Protein AF-A0A0G1DZJ3-F1 (afdb_monomer_lite)

Radius of gyration: 30.34 Å; chains: 1; bounding box: 79×47×100 Å

pLDDT: mean 89.2, std 9.35, range [45.91, 98.31]

Foldseek 3Di:
DDDDPPDDDDDPVNVVVVVVVVVVVVVVVVVVVVVVVVVVVLVVLLVVQVVLVVQVVVVVLVQQAQFAFDLQLQCCPAPADPLSNHHDQLQVQDWRQKTWTDDPQKIWIWHADPQFTKIWIWGDDPNHTYTDDMDTSGDPSKGWPGKIKRKPPSDDCLVVVVDPVRPDFIKIWIWTWMAGPSGDIDIDIDIHTYNDDD

Structure (mmCIF, N/CA/C/O backbone):
data_AF-A0A0G1DZJ3-F1
#
_entry.id   AF-A0A0G1DZJ3-F1
#
loop_
_atom_site.group_PDB
_atom_site.id
_atom_site.type_symbol
_atom_site.label_atom_id
_atom_site.label_alt_id
_atom_site.label_comp_id
_atom_site.label_asym_id
_atom_site.label_entity_id
_atom_site.label_seq_id
_atom_site.pdbx_PDB_ins_code
_atom_site.Cartn_x
_atom_site.Cartn_y
_atom_site.Cartn_z
_atom_site.occupancy
_atom_site.B_iso_or_equiv
_atom_site.auth_seq_id
_atom_site.auth_comp_id
_atom_site.auth_asym_id
_atom_site.auth_atom_id
_atom_site.pdbx_PDB_model_num
ATOM 1 N N . MET A 1 1 ? -49.957 35.182 64.245 1.00 45.91 1 MET A N 1
ATOM 2 C CA . MET A 1 1 ? -49.943 33.701 64.181 1.00 45.91 1 MET A CA 1
ATOM 3 C C . MET A 1 1 ? -48.728 33.250 63.385 1.00 45.91 1 MET A C 1
ATOM 5 O O . MET A 1 1 ? -48.616 33.606 62.220 1.00 45.91 1 MET A O 1
ATOM 9 N N . LYS A 1 2 ? -47.788 32.541 64.018 1.00 55.31 2 LYS A N 1
ATOM 10 C CA . LYS A 1 2 ? -46.553 32.054 63.384 1.00 55.31 2 LYS A CA 1
ATOM 11 C C . LYS A 1 2 ? -46.829 30.642 62.846 1.00 55.31 2 LYS A C 1
ATOM 13 O O . LYS A 1 2 ? -47.017 29.729 63.641 1.00 55.31 2 LYS A O 1
ATOM 18 N N . LYS A 1 3 ? -46.921 30.474 61.521 1.00 62.31 3 LYS A N 1
ATOM 19 C CA . LYS A 1 3 ? -47.025 29.150 60.880 1.00 62.31 3 LYS A CA 1
ATOM 20 C C . LYS A 1 3 ? -45.684 28.431 61.035 1.00 62.31 3 LYS A C 1
ATOM 22 O O . LYS A 1 3 ? -44.686 28.857 60.459 1.00 62.31 3 LYS A O 1
ATOM 27 N N . THR A 1 4 ? -45.649 27.363 61.820 1.00 64.44 4 THR A N 1
ATOM 28 C CA . THR A 1 4 ? -44.512 26.444 61.889 1.00 64.44 4 THR A CA 1
ATOM 29 C C . THR A 1 4 ? -44.579 25.503 60.687 1.00 64.44 4 THR A C 1
ATOM 31 O O . THR A 1 4 ? -45.456 24.650 60.597 1.00 64.44 4 THR A O 1
ATOM 34 N N . ASN A 1 5 ? -43.672 25.684 59.724 1.00 64.56 5 ASN A N 1
ATOM 35 C CA . ASN A 1 5 ? -43.477 24.730 58.632 1.00 64.56 5 ASN A CA 1
ATOM 36 C C . ASN A 1 5 ? -42.856 23.451 59.212 1.00 64.56 5 ASN A C 1
ATOM 38 O O . ASN A 1 5 ? -41.669 23.432 59.535 1.00 64.56 5 ASN A O 1
ATOM 42 N N . LEU A 1 6 ? -43.658 22.396 59.359 1.00 61.66 6 LEU A N 1
ATOM 43 C CA . LEU A 1 6 ? -43.163 21.043 59.603 1.00 61.66 6 LEU A CA 1
ATOM 44 C C . LEU A 1 6 ? -42.379 20.609 58.361 1.00 61.66 6 LEU A C 1
ATOM 46 O O . LEU A 1 6 ? -42.965 20.305 57.324 1.00 61.66 6 LEU A O 1
ATOM 50 N N . LYS A 1 7 ? -41.047 20.631 58.441 1.00 70.19 7 LYS A N 1
ATOM 51 C CA . LYS A 1 7 ? -40.202 20.025 57.411 1.00 70.19 7 LYS A CA 1
ATOM 52 C C . LYS A 1 7 ? -40.363 18.510 57.523 1.00 70.19 7 LYS A C 1
ATOM 54 O O . LYS A 1 7 ? -39.864 17.917 58.474 1.00 70.19 7 LYS A O 1
ATOM 59 N N . ALA A 1 8 ? -41.094 17.906 56.590 1.00 70.81 8 ALA A N 1
ATOM 60 C CA . ALA A 1 8 ? -41.152 16.457 56.457 1.00 70.81 8 ALA A CA 1
ATOM 61 C C . ALA A 1 8 ? -39.736 15.944 56.145 1.00 70.81 8 ALA A C 1
ATOM 63 O O . ALA A 1 8 ? -39.131 16.350 55.154 1.00 70.81 8 ALA A O 1
ATOM 64 N N . GLY A 1 9 ? -39.176 15.136 57.045 1.00 73.00 9 GLY A N 1
ATOM 65 C CA . GLY A 1 9 ? -37.901 14.463 56.821 1.00 73.00 9 GLY A CA 1
ATOM 66 C C . GLY A 1 9 ? -38.082 13.289 55.864 1.00 73.00 9 GLY A C 1
ATOM 67 O O . GLY A 1 9 ? -39.109 12.614 55.910 1.00 73.00 9 GLY A O 1
ATOM 68 N N . PHE A 1 10 ? -37.085 13.049 55.012 1.00 78.31 10 PHE A N 1
ATOM 69 C CA . PHE A 1 10 ? -37.030 11.858 54.166 1.00 78.31 10 PHE A CA 1
ATOM 70 C C . PHE A 1 10 ? -37.013 10.597 55.029 1.00 78.31 10 PHE A C 1
ATOM 72 O O . PHE A 1 10 ? -36.319 10.536 56.049 1.00 78.31 10 PHE A O 1
ATOM 79 N N . THR A 1 11 ? -37.759 9.578 54.613 1.00 92.12 11 THR A N 1
ATOM 80 C CA . THR A 1 11 ? -37.737 8.292 55.314 1.00 92.12 11 THR A CA 1
ATOM 81 C C . THR A 1 11 ? -36.470 7.513 54.951 1.00 92.12 11 THR A C 1
ATOM 83 O O . THR A 1 11 ? -35.936 7.629 53.847 1.00 92.12 11 THR A O 1
ATOM 86 N N . LEU A 1 12 ? -35.973 6.688 55.877 1.00 89.81 12 LEU A N 1
ATOM 87 C CA . LEU A 1 12 ? -34.767 5.882 55.652 1.00 89.81 12 LEU A CA 1
ATOM 88 C C . LEU A 1 12 ? -34.920 4.936 54.447 1.00 89.81 12 LEU A C 1
ATOM 90 O O . LEU A 1 12 ? -33.974 4.741 53.689 1.00 89.81 12 LEU A O 1
ATOM 94 N N . ILE A 1 13 ? -36.127 4.405 54.232 1.00 93.81 13 ILE A N 1
ATOM 95 C CA . ILE A 1 13 ? -36.430 3.544 53.085 1.00 93.81 13 ILE A CA 1
ATOM 96 C C . ILE A 1 13 ? -36.353 4.301 51.751 1.00 93.81 13 ILE A C 1
ATOM 98 O O . ILE A 1 13 ? -35.825 3.776 50.775 1.00 93.81 13 ILE A O 1
ATOM 102 N N . GLU A 1 14 ? -36.789 5.559 51.719 1.00 91.56 14 GLU A N 1
ATOM 103 C CA . GLU A 1 14 ? -36.768 6.405 50.522 1.00 91.56 14 GLU A CA 1
ATOM 104 C C . GLU A 1 14 ? -35.334 6.775 50.106 1.00 91.56 14 GLU A C 1
ATOM 106 O O . GLU A 1 14 ? -35.015 6.810 48.915 1.00 91.56 14 GLU A O 1
ATOM 111 N N . MET A 1 15 ? -34.427 6.937 51.078 1.00 93.81 15 MET A N 1
ATOM 112 C CA . MET A 1 15 ? -32.994 7.102 50.805 1.00 93.81 15 MET A CA 1
ATOM 113 C C . MET A 1 15 ? -32.366 5.843 50.192 1.00 93.81 15 MET A C 1
ATOM 115 O O . MET A 1 15 ? -31.606 5.948 49.231 1.00 93.81 15 MET A O 1
ATOM 119 N N . ILE A 1 16 ? -32.699 4.652 50.701 1.00 95.56 16 ILE A N 1
ATOM 120 C CA . ILE A 1 16 ? -32.162 3.384 50.175 1.00 95.56 16 ILE A CA 1
ATOM 121 C C . ILE A 1 16 ? -32.621 3.159 48.732 1.00 95.56 16 ILE A C 1
ATOM 123 O O . ILE A 1 16 ? -31.801 2.838 47.869 1.00 95.56 16 ILE A O 1
ATOM 127 N N . VAL A 1 17 ? -33.911 3.370 48.454 1.00 96.50 17 VAL A N 1
ATOM 128 C CA . VAL A 1 17 ? -34.465 3.242 47.097 1.00 96.50 17 VAL A CA 1
ATOM 129 C C . VAL A 1 17 ? -33.790 4.230 46.142 1.00 96.50 17 VAL A C 1
ATOM 131 O O . VAL A 1 17 ? -33.392 3.843 45.044 1.00 96.50 17 VAL A O 1
ATOM 134 N N . SER A 1 18 ? -33.573 5.473 46.580 1.00 96.44 18 SER A N 1
ATOM 135 C CA . SER A 1 18 ? -32.893 6.495 45.775 1.00 96.44 18 SER A CA 1
ATOM 136 C C . SER A 1 18 ? -31.453 6.102 45.432 1.00 96.44 18 SER A C 1
ATOM 138 O O . SER A 1 18 ? -31.038 6.234 44.282 1.00 96.44 18 SER A O 1
ATOM 140 N N . ILE A 1 19 ? -30.702 5.555 46.395 1.00 96.44 19 ILE A N 1
ATOM 141 C CA . ILE A 1 19 ? -29.331 5.071 46.167 1.00 96.44 19 ILE A CA 1
ATOM 142 C C . ILE A 1 19 ? -29.325 3.883 45.195 1.00 96.44 19 ILE A C 1
ATOM 144 O O . ILE A 1 19 ? -28.474 3.823 44.309 1.00 96.44 19 ILE A O 1
ATOM 148 N N . CYS A 1 20 ? -30.284 2.961 45.304 1.00 97.56 20 CYS A N 1
ATOM 149 C CA . CYS A 1 20 ? -30.386 1.828 44.380 1.00 97.56 20 CYS A CA 1
ATOM 150 C C . CYS A 1 20 ? -30.635 2.296 42.939 1.00 97.56 20 CYS A C 1
ATOM 152 O O . CYS A 1 20 ? -29.937 1.877 42.021 1.00 97.56 20 CYS A O 1
ATOM 154 N N . ILE A 1 21 ? -31.577 3.218 42.731 1.00 96.75 21 ILE A N 1
ATOM 155 C CA . ILE A 1 21 ? -31.857 3.759 41.391 1.00 96.75 21 ILE A CA 1
ATOM 156 C C . ILE A 1 21 ? -30.639 4.522 40.855 1.00 96.75 21 ILE A C 1
ATOM 158 O O . ILE A 1 21 ? -30.242 4.339 39.703 1.00 96.75 21 ILE A O 1
ATOM 162 N N . PHE A 1 22 ? -30.005 5.336 41.701 1.00 97.94 22 PHE A N 1
ATOM 163 C CA . PHE A 1 22 ? -28.829 6.109 41.321 1.00 97.94 22 PHE A CA 1
ATOM 164 C C . PHE A 1 22 ? -27.647 5.214 40.930 1.00 97.94 22 PHE A C 1
ATOM 166 O O . PHE A 1 22 ? -26.999 5.455 39.916 1.00 97.94 22 PHE A O 1
ATOM 173 N N . THR A 1 23 ? -27.383 4.149 41.686 1.00 98.12 23 THR A N 1
ATOM 174 C CA . THR A 1 23 ? -26.283 3.216 41.390 1.00 98.12 23 THR A CA 1
ATOM 175 C C . THR A 1 23 ? -26.499 2.452 40.085 1.00 98.12 23 THR A C 1
ATOM 177 O O . THR A 1 23 ? -25.546 2.304 39.316 1.00 98.12 23 THR A O 1
ATOM 180 N N . ILE A 1 24 ? -27.734 2.039 39.775 1.00 98.25 24 ILE A N 1
ATOM 181 C CA . ILE A 1 24 ? -28.073 1.436 38.474 1.00 98.25 24 ILE A CA 1
ATOM 182 C C . ILE A 1 24 ? -27.792 2.429 37.341 1.00 98.25 24 ILE A C 1
ATOM 184 O O . ILE A 1 24 ? -27.145 2.078 36.353 1.00 98.25 24 ILE A O 1
ATOM 188 N N . PHE A 1 25 ? -28.220 3.681 37.505 1.00 98.31 25 PHE A N 1
ATOM 189 C CA . PHE A 1 25 ? -28.010 4.724 36.505 1.00 98.31 25 PHE A CA 1
ATOM 190 C C . PHE A 1 25 ? -26.521 5.018 36.272 1.00 98.31 25 PHE A C 1
ATOM 192 O O . PHE A 1 25 ? -26.065 5.029 35.129 1.00 98.31 25 PHE A O 1
ATOM 199 N N . ILE A 1 26 ? -25.734 5.175 37.340 1.00 98.12 26 ILE A N 1
ATOM 200 C CA . ILE A 1 26 ? -24.281 5.378 37.242 1.00 98.12 26 ILE A CA 1
ATOM 201 C C . ILE A 1 26 ? -23.597 4.182 36.573 1.00 98.12 26 ILE A C 1
ATOM 203 O O . ILE A 1 26 ? -22.713 4.375 35.740 1.00 98.12 26 ILE A O 1
ATOM 207 N N . SER A 1 27 ? -24.033 2.957 36.874 1.00 97.75 27 SER A N 1
ATOM 208 C CA . SER A 1 27 ? -23.489 1.747 36.245 1.00 97.75 27 SER A CA 1
ATOM 209 C C . SER A 1 27 ? -23.758 1.724 34.737 1.00 97.75 27 SER A C 1
ATOM 211 O O . SER A 1 27 ? -22.861 1.420 33.950 1.00 97.75 27 SER A O 1
ATOM 213 N N . MET A 1 28 ? -24.966 2.113 34.318 1.00 98.06 28 MET A N 1
ATOM 214 C CA . MET A 1 28 ? -25.326 2.232 32.902 1.00 98.06 28 MET A CA 1
ATOM 215 C C . MET A 1 28 ? -24.496 3.309 32.185 1.00 98.06 28 MET A C 1
ATOM 217 O O . MET A 1 28 ? -23.996 3.075 31.080 1.00 98.06 28 MET A O 1
ATOM 221 N N . LEU A 1 29 ? -24.308 4.473 32.816 1.00 98.31 29 LEU A N 1
ATOM 222 C CA . LEU A 1 29 ? -23.480 5.549 32.269 1.00 98.31 29 LEU A CA 1
ATOM 223 C C . LEU A 1 29 ? -22.017 5.124 32.125 1.00 98.31 29 LEU A C 1
ATOM 225 O O . LEU A 1 29 ? -21.413 5.366 31.081 1.00 98.31 29 LEU A O 1
ATOM 229 N N . ALA A 1 30 ? -21.463 4.450 33.134 1.00 98.12 30 ALA A N 1
ATOM 230 C CA . ALA A 1 30 ? -20.097 3.943 33.092 1.00 98.12 30 ALA A CA 1
ATOM 231 C C . ALA A 1 30 ? -19.909 2.921 31.960 1.00 98.12 30 ALA A C 1
ATOM 233 O O . ALA A 1 30 ? -18.934 3.006 31.214 1.00 98.12 30 ALA A O 1
ATOM 234 N N . GLY A 1 31 ? -20.863 2.001 31.778 1.00 97.88 31 GLY A N 1
ATOM 235 C CA . GLY A 1 31 ? -20.834 1.037 30.675 1.00 97.88 31 GLY A CA 1
ATOM 236 C C . GLY A 1 31 ? -20.857 1.713 29.302 1.00 97.88 31 GLY A C 1
ATOM 237 O O . GLY A 1 31 ? -20.042 1.393 28.438 1.00 97.88 31 GLY A O 1
ATOM 238 N N . THR A 1 32 ? -21.734 2.704 29.129 1.00 98.25 32 THR A N 1
ATOM 239 C CA . THR A 1 32 ? -21.836 3.479 27.881 1.00 98.25 32 THR A CA 1
ATOM 240 C C . THR A 1 32 ? -20.546 4.248 27.595 1.00 98.25 32 THR A C 1
ATOM 242 O O . THR A 1 32 ? -20.047 4.231 26.472 1.00 98.25 32 THR A O 1
ATOM 245 N N . TYR A 1 33 ? -19.961 4.877 28.616 1.00 98.25 33 TYR A N 1
ATOM 246 C CA . TYR A 1 33 ? -18.694 5.592 28.491 1.00 98.25 33 TYR A CA 1
ATOM 247 C C . T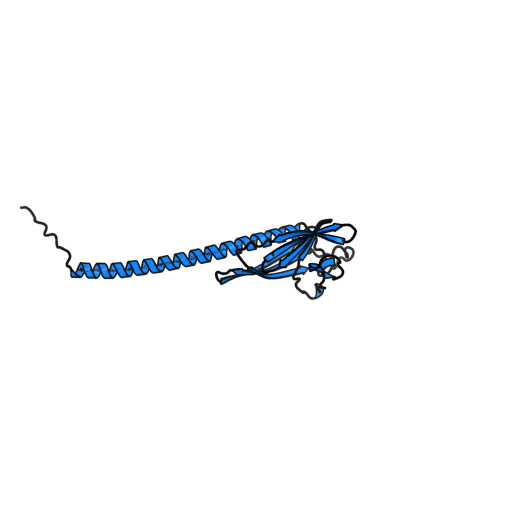YR A 1 33 ? -17.547 4.668 28.059 1.00 98.25 33 TYR A C 1
ATOM 249 O O . TYR A 1 33 ? -16.812 4.996 27.129 1.00 98.25 33 TYR A O 1
ATOM 257 N N . LEU A 1 34 ? -17.418 3.492 28.683 1.00 97.88 34 LEU A N 1
ATOM 258 C CA . LEU A 1 34 ? -16.387 2.514 28.321 1.00 97.88 34 LEU A CA 1
ATOM 259 C C . LEU A 1 34 ? -16.546 2.013 26.884 1.00 97.88 34 LEU A C 1
ATOM 261 O O . LEU A 1 34 ? -15.548 1.837 26.187 1.00 97.88 34 LEU A O 1
ATOM 265 N N . TYR A 1 35 ? -17.785 1.802 26.438 1.00 97.88 35 TYR A N 1
ATOM 266 C CA . TYR A 1 35 ? -18.067 1.423 25.057 1.00 97.88 35 TYR A CA 1
ATOM 267 C C . TYR A 1 35 ? -17.622 2.512 24.072 1.00 97.88 35 TYR A C 1
ATOM 269 O O . TYR A 1 35 ? -16.868 2.226 23.144 1.00 97.88 35 TYR A O 1
ATOM 277 N N . ILE A 1 36 ? -18.007 3.770 24.319 1.00 97.69 36 ILE A N 1
ATOM 278 C CA . ILE A 1 36 ? -17.615 4.909 23.474 1.00 97.69 36 ILE A CA 1
ATOM 279 C C . ILE A 1 36 ? -16.091 5.058 23.429 1.00 97.69 36 ILE A C 1
ATOM 281 O O . ILE A 1 36 ? -15.529 5.245 22.353 1.00 97.69 36 ILE A O 1
ATOM 285 N N . ALA A 1 37 ? -15.411 4.938 24.570 1.00 96.75 37 ALA A N 1
ATOM 286 C CA . ALA A 1 37 ? -13.957 5.061 24.636 1.00 96.75 37 ALA A CA 1
ATOM 287 C C . ALA A 1 37 ? -13.237 3.992 23.793 1.00 96.75 37 ALA A C 1
ATOM 289 O O . ALA A 1 37 ? -12.252 4.295 23.121 1.00 96.75 37 ALA A O 1
ATOM 290 N N . ARG A 1 38 ? -13.741 2.749 23.786 1.00 94.25 38 ARG A N 1
ATOM 291 C CA . ARG A 1 38 ? -13.198 1.671 22.941 1.00 94.25 38 ARG A CA 1
ATOM 292 C C . ARG A 1 38 ? -13.423 1.953 21.459 1.00 94.25 38 ARG A C 1
ATOM 294 O O . ARG A 1 38 ? -12.463 1.919 20.699 1.00 94.25 38 ARG A O 1
ATOM 301 N N . ALA A 1 39 ? -14.646 2.325 21.084 1.00 94.25 39 ALA A N 1
ATOM 302 C CA . ALA A 1 39 ? -14.981 2.659 19.701 1.00 94.25 39 ALA A CA 1
ATOM 303 C C . ALA A 1 39 ? -14.141 3.836 19.165 1.00 94.25 39 ALA A C 1
ATOM 305 O O . ALA A 1 39 ? -13.700 3.828 18.016 1.00 94.25 39 ALA A O 1
ATOM 306 N N . GLN A 1 40 ? -13.871 4.844 20.002 1.00 95.25 40 GLN A N 1
ATOM 307 C CA . GLN A 1 40 ? -12.999 5.965 19.640 1.00 95.25 40 GLN A CA 1
ATOM 308 C C . GLN A 1 40 ? -11.553 5.531 19.401 1.00 95.25 40 GLN A C 1
ATOM 310 O O . GLN A 1 40 ? -10.922 6.033 18.473 1.00 95.25 40 GLN A O 1
ATOM 315 N N . ARG A 1 41 ? -11.031 4.609 20.216 1.00 92.06 41 ARG A N 1
ATOM 316 C CA . ARG A 1 41 ? -9.674 4.082 20.047 1.00 92.06 41 ARG A CA 1
ATOM 317 C C . ARG A 1 41 ? -9.53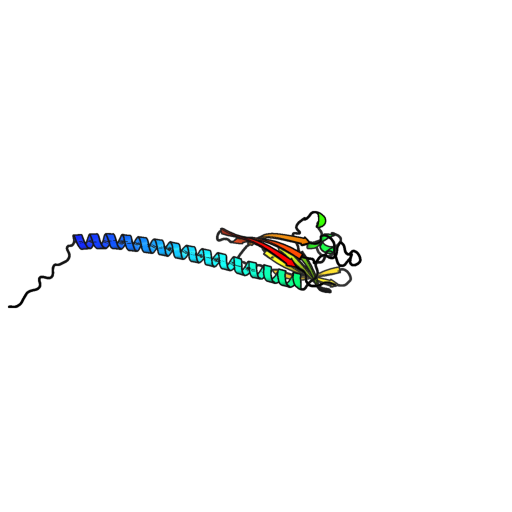8 3.281 18.753 1.00 92.06 41 ARG A C 1
ATOM 319 O O . ARG A 1 41 ? -8.630 3.561 17.983 1.00 92.06 41 ARG A O 1
ATOM 326 N N . GLU A 1 42 ? -10.473 2.374 18.490 1.00 91.38 42 GLU A N 1
ATOM 327 C CA . GLU A 1 42 ? -10.519 1.582 17.253 1.00 91.38 42 GLU A CA 1
ATOM 328 C C . GLU A 1 42 ? -10.597 2.487 16.013 1.00 91.38 42 GLU A C 1
ATOM 330 O O . GLU A 1 42 ? -9.817 2.356 15.073 1.00 91.38 42 GLU A O 1
ATOM 335 N N . THR A 1 43 ? -11.455 3.513 16.061 1.00 92.56 43 THR A N 1
ATOM 336 C CA . THR A 1 43 ? -11.551 4.517 14.990 1.00 92.56 43 THR A CA 1
ATOM 337 C C . THR A 1 43 ? -10.240 5.290 14.806 1.00 92.56 43 THR A C 1
ATOM 339 O O . THR A 1 43 ? -9.874 5.631 13.682 1.00 92.56 43 THR A O 1
ATOM 342 N N . ALA A 1 44 ? -9.540 5.620 15.894 1.00 92.25 44 ALA A N 1
ATOM 343 C CA . ALA A 1 44 ? -8.271 6.337 15.823 1.00 92.25 44 ALA A CA 1
ATOM 344 C C . ALA A 1 44 ? -7.163 5.476 15.201 1.00 92.25 44 ALA A C 1
ATOM 346 O O . ALA A 1 44 ? -6.399 5.985 14.386 1.00 92.25 44 ALA A O 1
ATOM 347 N N . GLU A 1 45 ? -7.101 4.190 15.545 1.00 90.06 45 GLU A N 1
ATOM 348 C CA . GLU A 1 45 ? -6.159 3.231 14.957 1.00 90.06 45 GLU A CA 1
ATOM 349 C C . GLU A 1 45 ? -6.455 3.034 13.459 1.00 90.06 45 GLU A C 1
ATOM 351 O O . GLU A 1 45 ? -5.566 3.244 12.638 1.00 90.06 45 GLU A O 1
ATOM 356 N N . ALA A 1 46 ? -7.714 2.802 13.070 1.00 91.06 46 ALA A N 1
ATOM 357 C CA . ALA A 1 46 ? -8.107 2.685 11.660 1.00 91.06 46 ALA A CA 1
ATOM 358 C C . ALA A 1 46 ? -7.770 3.938 10.826 1.00 91.06 46 ALA A C 1
ATOM 360 O O . ALA A 1 46 ? -7.340 3.838 9.677 1.00 91.06 46 ALA A O 1
ATOM 361 N N . ARG A 1 47 ? -7.918 5.139 11.404 1.00 92.25 47 ARG A N 1
ATOM 362 C CA . ARG A 1 47 ? -7.550 6.397 10.730 1.00 92.25 47 ARG A CA 1
ATOM 363 C C . ARG A 1 47 ? -6.054 6.517 10.462 1.00 92.25 47 ARG A C 1
ATOM 365 O O . ARG A 1 47 ? -5.695 7.085 9.436 1.00 92.25 47 ARG A O 1
ATOM 372 N N . LYS A 1 48 ? -5.200 6.017 11.359 1.00 91.31 48 LYS A N 1
ATOM 373 C CA . LYS A 1 48 ? -3.746 6.018 11.142 1.00 91.31 48 LYS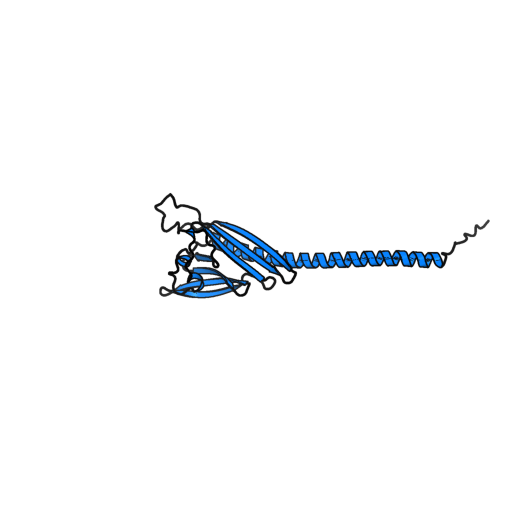 A CA 1
ATOM 374 C C . LYS A 1 48 ? -3.369 5.125 9.967 1.00 91.31 48 LYS A C 1
ATOM 376 O O . LYS A 1 48 ? -2.663 5.587 9.080 1.00 91.31 48 LYS A O 1
ATOM 381 N N . VAL A 1 49 ? -3.918 3.909 9.930 1.00 92.50 49 VAL A N 1
ATOM 382 C CA . VAL A 1 49 ? -3.713 2.956 8.826 1.00 92.50 49 VAL A CA 1
ATOM 383 C C . VAL A 1 49 ? -4.137 3.583 7.502 1.00 92.50 49 VAL A C 1
ATOM 385 O O . VAL A 1 49 ? -3.358 3.616 6.557 1.00 92.50 49 VAL A O 1
ATOM 388 N N . TYR A 1 50 ? -5.341 4.162 7.450 1.00 93.38 50 TYR A N 1
ATOM 389 C CA . TYR A 1 50 ? -5.834 4.822 6.242 1.00 93.38 50 TYR A CA 1
ATOM 390 C C . TYR A 1 50 ? -4.950 5.999 5.804 1.00 93.38 50 TYR A C 1
ATOM 392 O O . TYR A 1 50 ? -4.717 6.174 4.612 1.00 93.38 50 TYR A O 1
ATOM 400 N N . SER A 1 51 ? -4.462 6.809 6.751 1.00 93.81 51 SER A N 1
ATOM 401 C CA . SER A 1 51 ? -3.556 7.920 6.444 1.00 93.81 51 SER A CA 1
ATOM 402 C C . SER A 1 51 ? -2.247 7.416 5.845 1.00 93.81 51 SER A C 1
ATOM 404 O O . SER A 1 51 ? -1.875 7.868 4.773 1.00 93.81 51 SER A O 1
ATOM 406 N N . GLY A 1 52 ? -1.591 6.444 6.484 1.00 92.69 52 GLY A N 1
ATOM 407 C CA . GLY A 1 52 ? -0.325 5.913 5.978 1.00 92.69 52 GLY A CA 1
ATOM 408 C C . GLY A 1 52 ? -0.481 5.179 4.644 1.00 92.69 52 GLY A C 1
ATOM 409 O O . GLY A 1 52 ? 0.350 5.337 3.757 1.00 92.69 52 GLY A O 1
ATOM 410 N N . LEU A 1 53 ? -1.577 4.436 4.451 1.00 94.19 53 LEU A N 1
ATOM 411 C CA . LEU A 1 53 ? -1.891 3.818 3.161 1.00 94.19 53 LEU A CA 1
ATOM 412 C C . LEU A 1 53 ? -2.086 4.869 2.066 1.00 94.19 53 LEU A C 1
ATOM 414 O O . LEU A 1 53 ? -1.605 4.701 0.949 1.00 94.19 53 LEU A O 1
ATOM 418 N N . ARG A 1 54 ? -2.789 5.960 2.383 1.00 94.44 54 ARG A N 1
ATOM 419 C CA . ARG A 1 54 ? -2.975 7.072 1.453 1.00 94.44 54 ARG A CA 1
ATOM 420 C C . ARG A 1 54 ? -1.639 7.688 1.052 1.00 94.44 54 ARG A C 1
ATOM 422 O O . ARG A 1 54 ? -1.465 7.926 -0.135 1.00 94.44 54 ARG A O 1
ATOM 429 N N . ASP A 1 55 ? -0.733 7.907 2.001 1.00 94.75 55 ASP A N 1
ATOM 430 C CA . ASP A 1 55 ? 0.587 8.483 1.725 1.00 94.75 55 ASP A CA 1
ATOM 431 C C . ASP A 1 55 ? 1.383 7.583 0.757 1.00 94.75 55 ASP A C 1
ATOM 433 O O . ASP A 1 55 ? 1.907 8.065 -0.244 1.00 94.75 55 ASP A O 1
ATOM 437 N N . VAL A 1 56 ? 1.367 6.258 0.969 1.00 95.19 56 VAL A N 1
ATOM 438 C CA . VAL A 1 56 ? 1.981 5.276 0.050 1.00 95.19 56 VAL A CA 1
ATOM 439 C C . VAL A 1 56 ? 1.365 5.349 -1.350 1.00 95.19 56 VAL A C 1
ATOM 441 O O . VAL A 1 56 ? 2.077 5.362 -2.354 1.00 95.19 56 VAL A O 1
ATOM 444 N N . VAL A 1 57 ? 0.034 5.388 -1.437 1.00 95.88 57 VAL A N 1
ATOM 445 C CA . VAL A 1 57 ? -0.680 5.465 -2.719 1.00 95.88 57 VAL A CA 1
ATOM 446 C C . VAL A 1 57 ? -0.393 6.784 -3.432 1.00 95.88 57 VAL A C 1
ATOM 448 O O . VAL A 1 57 ? -0.290 6.792 -4.658 1.00 95.88 57 VAL A O 1
ATOM 451 N N . GLU A 1 58 ? -0.295 7.890 -2.698 1.00 96.06 58 GLU A N 1
ATOM 452 C CA . GLU A 1 58 ? -0.015 9.220 -3.238 1.00 96.06 58 GLU A CA 1
ATOM 453 C C . GLU A 1 58 ? 1.394 9.284 -3.830 1.00 96.06 58 GLU A C 1
ATOM 455 O O . GLU A 1 58 ? 1.516 9.674 -4.991 1.00 96.06 58 GLU A O 1
ATOM 460 N N . GLU A 1 59 ? 2.398 8.771 -3.114 1.00 95.69 59 GLU A N 1
ATOM 461 C CA . GLU A 1 59 ? 3.782 8.663 -3.593 1.00 95.69 59 GLU A CA 1
ATOM 462 C C . GLU A 1 59 ? 3.868 7.829 -4.884 1.00 95.69 59 GLU A C 1
ATOM 464 O O . GLU A 1 59 ? 4.352 8.300 -5.911 1.00 95.69 59 GLU A O 1
ATOM 469 N N . ILE A 1 60 ? 3.299 6.614 -4.887 1.00 95.94 60 ILE A N 1
ATOM 470 C CA . ILE A 1 60 ? 3.265 5.759 -6.089 1.00 95.94 60 ILE A CA 1
ATOM 471 C C . ILE A 1 60 ? 2.526 6.470 -7.230 1.00 95.94 60 ILE A C 1
ATOM 473 O O . ILE A 1 60 ? 2.942 6.414 -8.385 1.00 95.94 60 ILE A O 1
ATOM 477 N N . SER A 1 61 ? 1.415 7.145 -6.926 1.00 96.00 61 SER A N 1
ATOM 478 C CA . SER A 1 61 ? 0.619 7.856 -7.930 1.00 96.00 61 SER A CA 1
ATOM 479 C C . SER A 1 61 ? 1.350 9.044 -8.537 1.00 96.00 61 SER A C 1
ATOM 481 O O . SER A 1 61 ? 1.074 9.394 -9.686 1.00 96.00 61 SER A O 1
ATOM 483 N N . GLU A 1 62 ? 2.184 9.729 -7.764 1.00 95.56 62 GLU A N 1
ATOM 484 C CA . GLU A 1 62 ? 3.031 10.813 -8.246 1.00 95.56 62 GLU A CA 1
ATOM 485 C C . GLU A 1 62 ? 4.123 10.256 -9.158 1.00 95.56 62 GLU A C 1
ATOM 487 O O . GLU A 1 62 ? 4.224 10.677 -10.312 1.00 95.56 62 GLU A O 1
ATOM 492 N N . GLU A 1 63 ? 4.825 9.221 -8.709 1.00 95.00 63 GLU A N 1
ATOM 493 C CA . GLU A 1 63 ? 5.911 8.589 -9.456 1.00 95.00 63 GLU A CA 1
ATOM 494 C C . GLU A 1 63 ? 5.429 7.969 -10.775 1.00 95.00 63 GLU A C 1
ATOM 496 O O . GLU A 1 63 ? 6.041 8.203 -11.813 1.00 95.00 63 GLU A O 1
ATOM 501 N N . VAL A 1 64 ? 4.273 7.290 -10.797 1.00 95.06 64 VAL A N 1
ATOM 502 C CA . VAL A 1 64 ? 3.657 6.763 -12.038 1.00 95.06 64 VAL A CA 1
ATOM 503 C C . VAL A 1 64 ? 3.289 7.876 -13.022 1.00 95.06 64 VAL A C 1
ATOM 505 O O . VAL A 1 64 ? 3.283 7.665 -14.232 1.00 95.06 64 VAL A O 1
ATOM 508 N N . LYS A 1 65 ? 2.937 9.071 -12.538 1.00 93.81 65 LYS A N 1
ATOM 509 C CA . LYS A 1 65 ? 2.609 10.192 -13.430 1.00 93.81 65 LYS A CA 1
ATOM 510 C C . LYS A 1 65 ? 3.862 10.825 -14.016 1.00 93.81 65 LYS A C 1
ATOM 512 O O . LYS A 1 65 ? 3.788 11.297 -15.150 1.00 93.81 65 LYS A O 1
ATOM 517 N N . LEU A 1 66 ? 4.935 10.910 -13.233 1.00 93.19 66 LEU A N 1
ATOM 518 C CA . LEU A 1 66 ? 6.174 11.590 -13.610 1.00 93.19 66 LEU A CA 1
ATOM 519 C C . LEU A 1 66 ? 7.105 10.696 -14.434 1.00 93.19 66 LEU A C 1
ATOM 521 O O . LEU A 1 66 ? 7.749 11.200 -15.348 1.00 93.19 66 LEU A O 1
ATOM 525 N N . SER A 1 67 ? 7.112 9.395 -14.159 1.00 93.25 67 SER A N 1
ATOM 526 C CA . SER A 1 67 ? 8.006 8.412 -14.775 1.00 93.25 67 SER A CA 1
ATOM 527 C C . SER A 1 67 ? 7.301 7.582 -15.852 1.00 93.25 67 SER A C 1
ATOM 529 O O . SER A 1 67 ? 6.075 7.451 -15.854 1.00 93.25 67 SER A O 1
ATOM 531 N N . GLY A 1 68 ? 8.075 6.991 -16.762 1.00 91.94 68 GLY A N 1
ATOM 532 C CA . GLY A 1 68 ? 7.592 5.969 -17.692 1.00 91.94 68 GLY A CA 1
ATOM 533 C C . GLY A 1 68 ? 7.541 4.589 -17.030 1.00 91.94 68 GLY A C 1
ATOM 534 O O . GLY A 1 68 ? 8.266 4.325 -16.074 1.00 91.94 68 GLY A O 1
ATOM 535 N N . ILE A 1 69 ? 6.692 3.689 -17.528 1.00 92.81 69 ILE A N 1
ATOM 536 C CA . ILE A 1 69 ? 6.720 2.279 -17.107 1.00 92.81 69 ILE A CA 1
ATOM 537 C C . ILE A 1 69 ? 7.890 1.608 -17.816 1.00 92.81 69 ILE A C 1
ATOM 539 O O . ILE A 1 69 ? 7.997 1.703 -19.034 1.00 92.81 69 ILE A O 1
ATOM 543 N N . TYR A 1 70 ? 8.740 0.904 -17.073 1.00 92.44 70 TYR A N 1
ATOM 544 C CA . TYR A 1 70 ? 9.879 0.212 -17.667 1.00 92.44 70 TYR A CA 1
ATOM 545 C C . TYR A 1 70 ? 9.509 -1.227 -18.044 1.00 92.44 70 TYR A C 1
ATOM 547 O O . TYR A 1 70 ? 9.578 -2.139 -17.214 1.00 92.44 70 TYR A O 1
ATOM 555 N N . TYR A 1 71 ? 9.073 -1.431 -19.291 1.00 90.25 71 TYR A N 1
ATOM 556 C CA . TYR A 1 71 ? 8.529 -2.714 -19.757 1.00 90.25 71 TYR A CA 1
ATOM 557 C C . TYR A 1 71 ? 9.564 -3.846 -19.803 1.00 90.25 71 TYR A C 1
ATOM 559 O O . TYR A 1 71 ? 9.221 -5.002 -19.535 1.00 90.25 71 TYR A O 1
ATOM 567 N N . ASP A 1 72 ? 10.839 -3.524 -20.033 1.00 89.25 72 ASP A N 1
ATOM 568 C CA . ASP A 1 72 ? 11.946 -4.490 -20.025 1.00 89.25 72 ASP A CA 1
ATOM 569 C C . ASP A 1 72 ? 12.027 -5.288 -18.719 1.00 89.25 72 ASP A C 1
ATOM 571 O O . ASP A 1 72 ? 12.402 -6.464 -18.737 1.00 89.25 72 ASP A O 1
ATOM 575 N N . CYS A 1 73 ? 11.615 -4.691 -17.595 1.00 90.44 73 CYS A N 1
ATOM 576 C CA . CYS A 1 73 ? 11.569 -5.362 -16.298 1.00 90.44 73 CYS A CA 1
ATOM 577 C C . CYS A 1 73 ? 10.667 -6.611 -16.302 1.00 90.44 73 CYS A C 1
ATOM 579 O O . CYS A 1 73 ? 10.933 -7.567 -15.580 1.00 90.44 73 CYS A O 1
ATOM 581 N N . TYR A 1 74 ? 9.626 -6.642 -17.138 1.00 89.69 74 TYR A N 1
ATOM 582 C CA . TYR A 1 74 ? 8.665 -7.752 -17.202 1.00 89.69 74 TYR A CA 1
ATOM 583 C C . TYR A 1 74 ? 8.998 -8.769 -18.300 1.00 89.69 74 TYR A C 1
ATOM 585 O O . TYR A 1 74 ? 8.451 -9.874 -18.312 1.00 89.69 74 TYR A O 1
ATOM 593 N N . SER A 1 75 ? 9.938 -8.432 -19.189 1.00 84.69 75 SER A N 1
ATOM 594 C CA . SER A 1 75 ? 10.428 -9.320 -20.250 1.00 84.69 75 SER A CA 1
ATOM 595 C C . SER A 1 75 ? 11.345 -10.440 -19.729 1.00 84.69 75 SER A C 1
ATOM 597 O O . SER A 1 75 ? 11.568 -11.430 -20.426 1.00 84.69 75 SER A O 1
ATOM 599 N N . GLY A 1 76 ? 11.865 -10.313 -18.500 1.00 76.50 76 GLY A N 1
ATOM 600 C CA . GLY A 1 76 ? 12.781 -11.278 -17.880 1.00 76.50 76 GLY A CA 1
ATOM 601 C C . GLY A 1 76 ? 14.214 -11.238 -18.426 1.00 76.50 76 GLY A C 1
ATOM 602 O O . GLY A 1 76 ? 14.985 -12.166 -18.186 1.00 76.50 76 GLY A O 1
ATOM 603 N N . VAL A 1 77 ? 14.577 -10.191 -19.174 1.00 74.75 77 VAL A N 1
ATOM 604 C CA . VAL A 1 77 ? 15.900 -10.041 -19.814 1.00 74.75 77 VAL A CA 1
ATOM 605 C C . VAL A 1 77 ? 16.840 -9.134 -19.002 1.00 74.75 77 VAL A C 1
ATOM 607 O O . VAL A 1 77 ? 18.028 -9.027 -19.310 1.00 74.75 77 VAL A O 1
ATOM 610 N N . LEU A 1 78 ? 16.350 -8.506 -17.930 1.00 81.88 78 LEU A N 1
ATOM 611 C CA . LEU A 1 78 ? 17.117 -7.502 -17.202 1.00 81.88 78 LEU A CA 1
ATOM 612 C C . LEU A 1 78 ? 18.213 -8.102 -16.306 1.00 81.88 78 LEU A C 1
ATOM 614 O O . LEU A 1 78 ? 17.951 -8.950 -15.452 1.00 81.88 78 LEU A O 1
ATOM 618 N N . VAL A 1 79 ? 19.445 -7.609 -16.450 1.00 77.69 79 VAL A N 1
ATOM 619 C CA . VAL A 1 79 ? 20.595 -8.007 -15.624 1.00 77.69 79 VAL A CA 1
ATOM 620 C C . VAL A 1 79 ? 20.867 -6.943 -14.560 1.00 77.69 79 VAL A C 1
ATOM 622 O O . VAL A 1 79 ? 20.897 -5.754 -14.859 1.00 77.69 79 VAL A O 1
ATOM 625 N N . GLY A 1 80 ? 21.107 -7.374 -13.317 1.00 80.06 80 GLY A N 1
ATOM 626 C CA . GLY A 1 80 ? 21.482 -6.489 -12.203 1.00 80.06 80 GLY A CA 1
ATOM 627 C C . GLY A 1 80 ? 20.328 -6.063 -11.289 1.00 80.06 80 GLY A C 1
ATOM 628 O O . GLY A 1 80 ? 20.580 -5.460 -10.251 1.00 80.06 80 GLY A O 1
ATOM 629 N N . VAL A 1 81 ? 19.087 -6.437 -11.618 1.00 86.12 81 VAL A N 1
ATOM 630 C CA . VAL A 1 81 ? 17.891 -6.105 -10.830 1.00 86.12 81 VAL A CA 1
ATOM 631 C C . VAL A 1 81 ? 17.093 -7.370 -10.546 1.00 86.12 81 VAL A C 1
ATOM 633 O O . VAL A 1 81 ? 16.488 -7.965 -11.438 1.00 86.12 81 VAL A O 1
ATOM 636 N N . ASN A 1 82 ? 17.091 -7.801 -9.288 1.00 85.00 82 ASN A N 1
ATOM 637 C CA . ASN A 1 82 ? 16.476 -9.071 -8.904 1.00 85.00 82 ASN A CA 1
ATOM 638 C C . ASN A 1 82 ? 14.943 -9.014 -8.968 1.00 85.00 82 ASN A C 1
ATOM 640 O O . ASN A 1 82 ? 14.306 -10.015 -9.292 1.00 85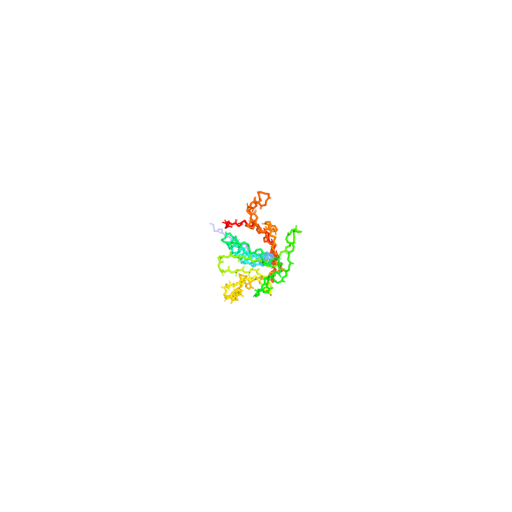.00 82 ASN A O 1
ATOM 644 N N . GLU A 1 83 ? 14.353 -7.847 -8.722 1.00 86.88 83 GLU A N 1
ATOM 645 C CA . GLU A 1 83 ? 12.902 -7.625 -8.720 1.00 86.88 83 GLU A CA 1
ATOM 646 C C . GLU A 1 83 ? 12.277 -7.714 -10.123 1.00 86.88 83 GLU A C 1
ATOM 648 O O . GLU A 1 83 ? 11.060 -7.854 -10.236 1.00 86.88 83 GLU A O 1
ATOM 653 N N . CYS A 1 84 ? 13.110 -7.669 -11.170 1.00 84.00 84 CYS A N 1
ATOM 654 C CA . CYS A 1 84 ? 12.745 -7.792 -12.586 1.00 84.00 84 CYS A CA 1
ATOM 655 C C . CYS A 1 84 ? 13.106 -9.161 -13.193 1.00 84.00 84 CYS A C 1
ATOM 657 O O . CYS A 1 84 ? 12.987 -9.379 -14.396 1.00 84.00 84 CYS A O 1
ATOM 659 N N . SER A 1 85 ? 13.608 -10.101 -12.388 1.00 69.00 85 SER A N 1
ATOM 660 C CA . SER A 1 85 ? 14.169 -11.363 -12.900 1.00 69.00 85 SER A CA 1
ATOM 661 C C . SER A 1 85 ? 13.119 -12.407 -13.307 1.00 69.00 85 SER A C 1
ATOM 663 O O . SER A 1 85 ? 13.461 -13.466 -13.836 1.00 69.00 85 SER A O 1
ATOM 665 N N . THR A 1 86 ? 11.835 -12.129 -13.078 1.00 71.12 86 THR A N 1
ATOM 666 C CA . THR A 1 86 ? 10.727 -13.038 -13.387 1.00 71.12 86 THR A CA 1
ATOM 667 C C . THR A 1 86 ? 9.898 -12.511 -14.546 1.00 71.12 86 THR A C 1
ATOM 669 O O . THR A 1 86 ? 9.399 -11.393 -14.498 1.00 71.12 86 THR A O 1
ATOM 672 N N . TYR A 1 87 ? 9.718 -13.347 -15.568 1.00 77.69 87 TYR A N 1
ATOM 673 C CA . TYR A 1 87 ? 8.861 -13.038 -16.707 1.00 77.69 87 TYR A CA 1
ATOM 674 C C . TYR A 1 87 ? 7.394 -12.929 -16.273 1.00 77.69 87 TYR A C 1
ATOM 676 O O . TYR A 1 87 ? 6.844 -13.875 -15.697 1.00 77.69 87 TYR A O 1
ATOM 684 N N . PHE A 1 88 ? 6.758 -11.803 -16.599 1.00 80.44 88 PHE A N 1
ATOM 685 C CA . PHE A 1 88 ? 5.333 -11.577 -16.380 1.00 80.44 88 PHE A CA 1
ATOM 686 C C . PHE A 1 88 ? 4.626 -11.381 -17.720 1.00 80.44 88 PHE A C 1
ATOM 688 O O . PHE A 1 88 ? 4.876 -10.424 -18.447 1.00 80.44 88 PHE A O 1
ATOM 695 N N . ASP A 1 89 ? 3.700 -12.287 -18.032 1.00 79.44 89 ASP A N 1
ATOM 696 C CA . ASP A 1 89 ? 2.848 -12.170 -19.214 1.00 79.44 89 ASP A CA 1
ATOM 697 C C . ASP A 1 89 ? 1.721 -11.160 -18.940 1.00 79.44 89 ASP A C 1
ATOM 699 O O . ASP A 1 89 ? 0.633 -11.519 -18.465 1.00 79.44 89 ASP A O 1
ATOM 703 N N . LEU A 1 90 ? 2.004 -9.884 -19.216 1.00 83.69 90 LEU A N 1
ATOM 704 C CA . LEU A 1 90 ? 1.041 -8.787 -19.096 1.00 83.69 90 LEU A CA 1
ATOM 705 C C . LEU A 1 90 ? -0.147 -8.959 -20.061 1.00 83.69 90 LEU A C 1
ATOM 707 O O . LEU A 1 90 ? -1.262 -8.543 -19.745 1.00 83.69 90 LEU A O 1
ATOM 711 N N . ALA A 1 91 ? 0.039 -9.634 -21.203 1.00 81.25 91 ALA A N 1
ATOM 712 C CA . ALA A 1 91 ? -0.998 -9.797 -22.227 1.00 81.25 91 ALA A CA 1
ATOM 713 C C . ALA A 1 91 ? -2.149 -10.701 -21.762 1.00 81.25 91 ALA A C 1
ATOM 715 O O . ALA A 1 91 ? -3.283 -10.573 -22.228 1.00 81.25 91 ALA A O 1
ATOM 716 N N . ARG A 1 92 ? -1.887 -11.587 -20.797 1.00 81.06 92 ARG A N 1
ATOM 717 C CA . ARG A 1 92 ? -2.913 -12.426 -20.156 1.00 81.06 92 ARG A CA 1
ATOM 718 C C . ARG A 1 92 ? -3.635 -11.747 -18.992 1.00 81.06 92 ARG A C 1
ATOM 720 O O . ARG A 1 92 ? -4.449 -12.399 -18.340 1.00 81.06 92 ARG A O 1
ATOM 727 N N . GLY A 1 93 ? -3.357 -10.469 -18.730 1.00 76.75 93 GLY A N 1
ATOM 728 C CA . GLY A 1 93 ? -3.906 -9.749 -17.581 1.00 76.75 93 GLY A CA 1
ATOM 729 C C . GLY A 1 93 ? -3.316 -10.217 -16.250 1.00 76.75 93 GLY A C 1
ATOM 730 O O . GLY A 1 93 ? -3.982 -10.129 -15.219 1.00 76.75 93 GLY A O 1
ATOM 731 N N . SER A 1 94 ? -2.093 -10.756 -16.270 1.00 82.50 94 SER A N 1
ATOM 732 C CA . SER A 1 94 ? -1.373 -11.110 -15.047 1.00 82.50 94 SER A CA 1
ATOM 733 C C . SER A 1 94 ? -1.067 -9.846 -14.244 1.00 82.50 94 SER A C 1
ATOM 735 O O . SER A 1 94 ? -0.745 -8.805 -14.815 1.00 82.50 94 SER A O 1
ATOM 737 N N . VAL A 1 95 ? -1.143 -9.942 -12.918 1.00 87.62 95 VAL A N 1
ATOM 738 C CA . VAL A 1 95 ? -0.730 -8.858 -12.021 1.00 87.62 95 VAL A CA 1
ATOM 739 C C . VAL A 1 95 ? 0.742 -9.023 -11.647 1.00 87.62 95 VAL A C 1
ATOM 741 O O . VAL A 1 95 ? 1.192 -10.135 -11.362 1.00 87.62 95 VAL A O 1
ATOM 744 N N . ALA A 1 96 ? 1.490 -7.926 -11.655 1.00 91.38 96 ALA A N 1
ATOM 745 C CA . ALA A 1 96 ? 2.883 -7.888 -11.235 1.00 91.38 96 ALA A CA 1
ATOM 746 C C . ALA A 1 96 ? 2.982 -7.662 -9.718 1.00 91.38 96 ALA A C 1
ATOM 748 O O . ALA A 1 96 ? 2.182 -6.931 -9.135 1.00 91.38 96 ALA A O 1
ATOM 749 N N . THR A 1 97 ? 3.966 -8.286 -9.071 1.00 91.56 97 THR A N 1
ATOM 750 C CA . THR A 1 97 ? 4.277 -8.090 -7.638 1.00 91.56 97 THR A CA 1
ATOM 751 C C . THR A 1 97 ? 5.209 -6.906 -7.384 1.00 91.56 97 THR A C 1
ATOM 753 O O . THR A 1 97 ? 5.416 -6.506 -6.241 1.00 91.56 97 THR A O 1
ATOM 756 N N . SER A 1 98 ? 5.794 -6.368 -8.449 1.00 93.75 98 SER A N 1
ATOM 757 C CA . SER A 1 98 ? 6.659 -5.198 -8.444 1.00 93.75 98 SER A CA 1
ATOM 758 C C . SER A 1 98 ? 6.230 -4.247 -9.557 1.00 93.75 98 SER A C 1
ATOM 760 O O . SER A 1 98 ? 5.681 -4.674 -10.575 1.00 93.75 98 SER A O 1
ATOM 762 N N . LEU A 1 99 ? 6.461 -2.954 -9.349 1.00 95.25 99 LEU A N 1
ATOM 763 C CA . LEU A 1 99 ? 6.265 -1.923 -10.361 1.00 95.25 99 LEU A CA 1
ATOM 764 C C . LEU A 1 99 ? 7.595 -1.232 -10.622 1.00 95.25 99 LEU A C 1
ATOM 766 O O . LEU A 1 99 ? 8.099 -0.533 -9.747 1.00 95.25 99 LEU A O 1
ATOM 770 N N . ALA A 1 100 ? 8.127 -1.414 -11.823 1.00 95.12 100 ALA A N 1
ATOM 771 C CA . ALA A 1 100 ? 9.308 -0.722 -12.312 1.00 95.12 100 ALA A CA 1
ATOM 772 C C . ALA A 1 100 ? 8.931 0.526 -13.115 1.00 95.12 100 ALA A C 1
ATOM 774 O O . ALA A 1 100 ? 8.194 0.447 -14.104 1.00 95.12 100 ALA A O 1
ATOM 775 N N . LEU A 1 101 ? 9.470 1.663 -12.688 1.00 95.19 101 LEU A N 1
ATOM 776 C CA . LEU A 1 101 ? 9.325 2.965 -13.321 1.00 95.19 101 LEU A CA 1
ATOM 777 C C . LEU A 1 101 ? 10.701 3.530 -13.666 1.00 95.19 101 LEU A C 1
ATOM 779 O O . LEU A 1 101 ? 11.626 3.439 -12.861 1.00 95.19 101 LEU A O 1
ATOM 783 N N . MET A 1 102 ? 10.824 4.136 -14.839 1.00 92.81 102 MET A N 1
ATOM 784 C CA . MET A 1 102 ? 12.065 4.735 -15.320 1.00 92.81 102 MET A CA 1
ATOM 785 C C . MET A 1 102 ? 11.888 6.236 -15.526 1.00 92.81 102 MET A C 1
ATOM 787 O O . MET A 1 102 ? 10.922 6.684 -16.151 1.00 92.81 102 MET A O 1
ATOM 791 N N . ASP A 1 103 ? 12.844 6.995 -15.001 1.00 90.94 103 ASP A N 1
ATOM 792 C CA . ASP A 1 103 ? 12.996 8.422 -15.254 1.00 90.94 103 ASP A CA 1
ATOM 793 C C . ASP A 1 103 ? 14.437 8.712 -15.680 1.00 90.94 103 ASP A C 1
ATOM 795 O O . ASP A 1 103 ? 15.366 8.707 -14.865 1.00 90.94 103 ASP A O 1
ATOM 799 N N . ASP A 1 104 ? 14.608 8.920 -16.984 1.00 86.19 104 ASP A N 1
ATOM 800 C CA . ASP A 1 104 ? 15.882 9.143 -17.662 1.00 86.19 104 ASP A CA 1
ATOM 801 C C . ASP A 1 104 ? 16.906 8.023 -17.366 1.00 86.19 104 ASP A C 1
ATOM 803 O O . ASP A 1 104 ? 16.857 6.966 -17.985 1.00 86.19 104 ASP A O 1
ATOM 807 N N . GLU A 1 105 ? 17.818 8.212 -16.407 1.00 86.50 105 GLU A N 1
ATOM 808 C CA . GLU A 1 105 ? 18.852 7.228 -16.019 1.00 86.50 105 GLU A CA 1
ATOM 809 C C . GLU A 1 105 ? 18.606 6.583 -14.638 1.00 86.50 105 GLU A C 1
ATOM 811 O O . GLU A 1 105 ? 19.452 5.837 -14.134 1.00 86.50 105 GLU A O 1
ATOM 816 N N . ASN A 1 106 ? 17.460 6.861 -14.006 1.00 92.69 106 ASN A N 1
ATOM 817 C CA . ASN A 1 106 ? 17.085 6.295 -12.711 1.00 92.69 106 ASN A CA 1
ATOM 818 C C . ASN A 1 106 ? 15.922 5.311 -12.876 1.00 92.69 106 ASN A C 1
ATOM 820 O O . ASN A 1 106 ? 14.897 5.624 -13.480 1.00 92.69 106 ASN A O 1
ATOM 824 N N . LEU A 1 107 ? 16.064 4.132 -12.279 1.00 94.12 107 LEU A N 1
ATOM 825 C CA . LEU A 1 107 ? 15.030 3.104 -12.226 1.00 94.12 107 LEU A CA 1
ATOM 826 C C . LEU A 1 107 ? 14.536 2.986 -10.786 1.00 94.12 107 LEU A C 1
ATOM 828 O O . LEU A 1 107 ? 15.310 2.684 -9.878 1.00 94.12 107 LEU A O 1
ATOM 832 N N . LYS A 1 108 ? 13.244 3.212 -10.575 1.00 96.00 108 LYS A N 1
ATOM 833 C CA . LYS A 1 108 ? 12.574 3.034 -9.286 1.00 96.00 108 LYS A CA 1
ATOM 834 C C . LYS A 1 108 ? 11.694 1.800 -9.334 1.00 96.00 108 LYS A C 1
ATOM 836 O O . LYS A 1 108 ? 10.917 1.619 -10.267 1.00 96.00 108 LYS A O 1
ATOM 841 N N . ILE A 1 109 ? 11.795 0.958 -8.314 1.00 95.75 109 ILE A N 1
ATOM 842 C CA . ILE A 1 109 ? 11.012 -0.269 -8.206 1.00 95.75 109 ILE A CA 1
ATOM 843 C C . ILE A 1 109 ? 10.264 -0.285 -6.889 1.00 95.75 109 ILE A C 1
ATOM 845 O O . ILE A 1 109 ? 10.875 -0.299 -5.821 1.00 95.75 109 ILE A O 1
ATOM 849 N N . PHE A 1 110 ? 8.940 -0.334 -6.979 1.00 96.56 110 PHE A N 1
ATOM 850 C CA . PHE A 1 110 ? 8.068 -0.548 -5.834 1.00 96.56 110 PHE A CA 1
ATOM 851 C C . PHE A 1 110 ? 7.851 -2.039 -5.639 1.00 96.56 110 PHE A C 1
ATOM 853 O O . PHE A 1 110 ? 7.496 -2.746 -6.584 1.00 96.56 110 PHE A O 1
ATOM 860 N N . VAL A 1 111 ? 8.049 -2.514 -4.416 1.00 95.56 111 VAL A N 1
ATOM 861 C CA . VAL A 1 111 ? 7.961 -3.935 -4.075 1.00 95.56 111 VAL A CA 1
ATOM 862 C C . VAL A 1 111 ? 7.462 -4.107 -2.643 1.00 95.56 111 VAL A C 1
ATOM 864 O O . VAL A 1 111 ? 7.666 -3.242 -1.792 1.00 95.56 111 VAL A O 1
ATOM 867 N N . LEU A 1 112 ? 6.789 -5.225 -2.383 1.00 95.31 112 LEU A N 1
ATOM 868 C CA . LEU A 1 112 ? 6.418 -5.648 -1.037 1.00 95.31 112 LEU A CA 1
ATOM 869 C C . LEU A 1 112 ? 7.516 -6.539 -0.452 1.00 95.31 112 LEU A C 1
ATOM 871 O O . LEU A 1 112 ? 7.769 -7.628 -0.966 1.00 95.31 112 LEU A O 1
ATOM 875 N N . GLU A 1 113 ? 8.130 -6.098 0.642 1.00 93.06 113 GLU A N 1
ATOM 876 C CA . GLU A 1 113 ? 9.152 -6.846 1.378 1.00 93.06 113 GLU A CA 1
ATOM 877 C C . GLU A 1 113 ? 8.820 -6.843 2.867 1.00 93.06 113 GLU A C 1
ATOM 879 O O . GLU A 1 113 ? 8.541 -5.798 3.448 1.00 93.06 113 GLU A O 1
ATOM 884 N N . ASP A 1 114 ? 8.813 -8.025 3.488 1.00 91.31 114 ASP A N 1
ATOM 885 C CA . ASP A 1 114 ? 8.552 -8.193 4.924 1.00 91.31 114 ASP A CA 1
ATOM 886 C C . ASP A 1 114 ? 7.261 -7.504 5.421 1.00 91.31 114 ASP A C 1
ATOM 888 O O . ASP A 1 114 ? 7.211 -6.946 6.516 1.00 91.31 114 ASP A O 1
ATOM 892 N N . GLY A 1 115 ? 6.201 -7.527 4.601 1.00 92.62 115 GLY A N 1
ATOM 893 C CA . GLY A 1 115 ? 4.918 -6.891 4.923 1.00 92.62 115 GLY A CA 1
ATOM 894 C C . GLY A 1 115 ? 4.938 -5.362 4.828 1.00 92.62 115 GLY A C 1
ATOM 895 O O . GLY A 1 115 ? 4.015 -4.708 5.309 1.00 92.62 115 GLY A O 1
ATOM 896 N N . LYS A 1 116 ? 5.974 -4.776 4.222 1.00 94.62 116 LYS A N 1
ATOM 897 C CA . LYS A 1 116 ? 6.133 -3.334 4.025 1.00 94.62 116 LYS A CA 1
ATOM 898 C C . LYS A 1 116 ? 6.334 -3.003 2.554 1.00 94.62 116 LYS A C 1
ATOM 900 O O . LYS A 1 116 ? 7.029 -3.708 1.827 1.00 94.62 116 LYS A O 1
ATOM 905 N N . VAL A 1 117 ? 5.746 -1.898 2.115 1.00 95.75 117 VAL A N 1
ATOM 906 C CA . VAL A 1 117 ? 5.972 -1.384 0.761 1.00 95.75 117 VAL A CA 1
ATOM 907 C C . VAL A 1 117 ? 7.285 -0.617 0.766 1.00 95.75 117 VAL A C 1
ATOM 909 O O . VAL A 1 117 ? 7.438 0.363 1.500 1.00 95.75 117 VAL A O 1
ATOM 912 N N . GLY A 1 118 ? 8.230 -1.085 -0.038 1.00 95.56 118 GLY A N 1
ATOM 913 C CA . GLY A 1 118 ? 9.523 -0.462 -0.261 1.00 95.56 118 GLY A CA 1
ATOM 914 C C . GLY A 1 118 ? 9.637 0.133 -1.658 1.00 95.56 118 GLY A C 1
ATOM 915 O O . GLY A 1 118 ? 8.974 -0.309 -2.598 1.00 95.56 118 GLY A O 1
ATOM 916 N N . VAL A 1 119 ? 10.516 1.122 -1.781 1.00 96.00 119 VAL A N 1
ATOM 917 C CA . VAL A 1 119 ? 11.025 1.627 -3.052 1.00 96.00 119 VAL A CA 1
ATOM 918 C C . VAL A 1 119 ? 12.529 1.389 -3.108 1.00 96.00 119 VAL A C 1
ATOM 920 O O . VAL A 1 119 ? 13.266 1.728 -2.175 1.00 96.00 119 VAL A O 1
ATOM 923 N N . LYS A 1 120 ? 12.976 0.783 -4.204 1.00 95.69 120 LYS A N 1
ATOM 924 C CA . LYS A 1 120 ? 14.386 0.565 -4.527 1.00 95.69 120 LYS A CA 1
ATOM 925 C C . LYS A 1 120 ? 14.748 1.413 -5.725 1.00 95.69 120 LYS A C 1
ATOM 927 O O . LYS A 1 120 ? 14.086 1.336 -6.755 1.00 95.69 120 LYS A O 1
ATOM 932 N N . GLU A 1 121 ? 15.796 2.202 -5.586 1.00 95.56 121 GLU A N 1
ATOM 933 C CA . GLU A 1 121 ? 16.317 3.026 -6.665 1.00 95.56 121 GLU A CA 1
ATOM 934 C C . GLU A 1 121 ? 17.599 2.413 -7.209 1.00 95.56 121 GLU A C 1
ATOM 936 O O . GLU A 1 121 ? 18.476 1.981 -6.454 1.00 95.56 121 GLU A O 1
ATOM 941 N N . TYR A 1 122 ? 17.713 2.431 -8.524 1.00 94.75 122 TYR A N 1
ATOM 942 C CA . TYR A 1 122 ? 18.847 1.959 -9.287 1.00 94.75 122 TYR A CA 1
ATOM 943 C C . TYR A 1 122 ? 19.326 3.073 -10.213 1.00 94.75 122 TYR A C 1
ATOM 945 O O . TYR A 1 122 ? 18.530 3.853 -10.733 1.00 94.75 122 TYR A O 1
ATOM 953 N N . GLU A 1 123 ? 20.634 3.127 -10.426 1.00 94.12 123 GLU A N 1
ATOM 954 C CA . GLU A 1 123 ? 21.284 4.054 -11.350 1.00 94.12 123 GLU A CA 1
ATOM 955 C C . GLU A 1 123 ? 22.018 3.248 -12.417 1.00 94.12 123 GLU A C 1
ATOM 957 O O . GLU A 1 123 ? 22.619 2.206 -12.121 1.00 94.12 123 GLU A O 1
ATOM 962 N N . TYR A 1 124 ? 21.937 3.700 -13.665 1.00 91.31 124 TYR A N 1
ATOM 963 C CA . TYR A 1 124 ? 22.590 3.020 -14.773 1.00 91.31 124 TYR A CA 1
ATOM 964 C C . TYR A 1 124 ? 24.065 3.432 -14.864 1.00 91.31 124 TYR A C 1
ATOM 966 O O . TYR A 1 124 ? 24.383 4.594 -15.104 1.00 91.31 124 TYR A O 1
ATOM 974 N N . SER A 1 125 ? 24.984 2.482 -14.674 1.00 90.12 125 SER A N 1
ATOM 975 C CA . SER A 1 125 ? 26.429 2.733 -14.718 1.00 90.12 125 SER A CA 1
ATOM 976 C C . SER A 1 125 ? 27.172 1.564 -15.362 1.00 90.12 125 SER A C 1
ATOM 978 O O . SER A 1 125 ? 26.918 0.402 -15.054 1.00 90.12 125 SER A O 1
ATOM 980 N N . ASP A 1 126 ? 28.083 1.863 -16.293 1.00 86.88 126 ASP A N 1
ATOM 981 C CA . ASP A 1 126 ? 28.903 0.875 -17.015 1.00 86.88 126 ASP A CA 1
ATOM 982 C C . ASP A 1 126 ? 28.100 -0.262 -17.690 1.00 86.88 126 ASP A C 1
ATOM 984 O O . ASP A 1 126 ? 28.562 -1.399 -17.808 1.00 86.88 126 ASP A O 1
ATOM 988 N N . GLY A 1 127 ? 26.889 0.046 -18.167 1.00 85.06 127 GLY A N 1
ATOM 989 C CA . GLY A 1 127 ? 26.022 -0.920 -18.850 1.00 85.06 127 GLY A CA 1
ATOM 990 C C . GLY A 1 127 ? 25.219 -1.833 -17.918 1.00 85.06 127 GLY A C 1
ATOM 991 O O . GLY A 1 127 ? 24.641 -2.816 -18.380 1.00 85.06 127 GLY A O 1
ATOM 992 N N . LEU A 1 128 ? 25.209 -1.546 -16.613 1.00 89.00 128 LEU A N 1
ATOM 993 C CA . LEU A 1 128 ? 24.502 -2.316 -15.594 1.00 89.00 128 LEU A CA 1
ATO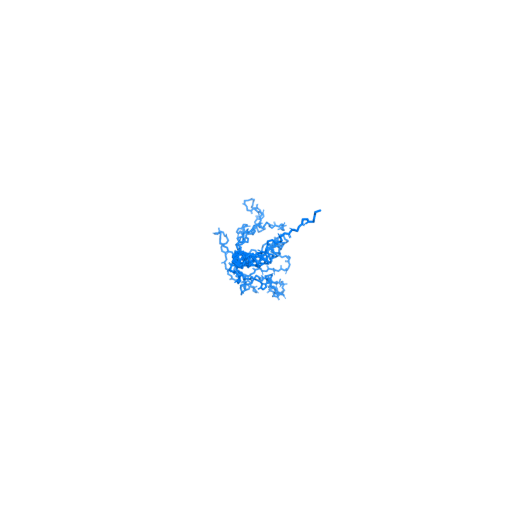M 994 C C . LEU A 1 128 ? 23.705 -1.389 -14.671 1.00 89.00 128 LEU A C 1
ATOM 996 O O . LEU A 1 128 ? 24.134 -0.285 -14.338 1.00 89.00 128 LEU A O 1
ATOM 1000 N N . TRP A 1 129 ? 22.553 -1.872 -14.212 1.00 90.81 129 TRP A N 1
ATOM 1001 C CA . TRP A 1 129 ? 21.804 -1.226 -13.139 1.00 90.81 129 TRP A CA 1
ATOM 1002 C C . TRP A 1 129 ? 22.466 -1.529 -11.796 1.00 90.81 129 TRP A C 1
ATOM 1004 O O . TRP A 1 129 ? 22.653 -2.693 -11.434 1.00 90.81 129 TRP A O 1
ATOM 1014 N N . VAL A 1 130 ? 22.821 -0.482 -11.053 1.00 91.75 130 VAL A N 1
ATOM 1015 C CA . VAL A 1 130 ? 23.466 -0.593 -9.740 1.00 91.75 130 VAL A CA 1
ATOM 1016 C C . VAL A 1 130 ? 22.521 -0.045 -8.666 1.00 91.75 130 VAL A C 1
ATOM 1018 O O . VAL A 1 130 ? 21.986 1.049 -8.847 1.00 91.75 130 VAL A O 1
ATOM 1021 N N . PRO A 1 131 ? 22.304 -0.763 -7.544 1.00 93.19 131 PRO A N 1
ATOM 1022 C CA . PRO A 1 131 ? 21.481 -0.259 -6.448 1.00 93.19 131 PRO A CA 1
ATOM 1023 C C . PRO A 1 131 ? 22.038 1.055 -5.887 1.00 93.19 131 PRO A C 1
ATOM 1025 O O . PRO A 1 131 ? 23.216 1.132 -5.532 1.00 93.19 131 PRO A O 1
ATOM 1028 N N . LYS A 1 132 ? 21.180 2.066 -5.763 1.00 94.06 132 LYS A N 1
ATOM 1029 C CA . LYS A 1 132 ? 21.511 3.400 -5.247 1.00 94.06 132 LYS A CA 1
ATOM 1030 C C . LYS A 1 132 ? 21.009 3.594 -3.824 1.00 94.06 132 LYS A C 1
ATOM 1032 O O . LYS A 1 132 ? 21.792 3.881 -2.921 1.00 94.06 132 LYS A O 1
ATOM 1037 N N . THR A 1 133 ? 19.707 3.423 -3.615 1.00 94.56 133 THR A N 1
ATOM 1038 C CA . THR A 1 133 ? 19.075 3.544 -2.297 1.00 94.56 133 THR A CA 1
ATOM 1039 C C . THR A 1 133 ? 17.864 2.625 -2.187 1.00 94.56 133 THR A C 1
ATOM 1041 O O . THR A 1 133 ? 17.315 2.165 -3.184 1.00 94.56 133 THR A O 1
ATOM 1044 N N . SER A 1 134 ? 17.459 2.341 -0.955 1.00 93.50 134 SER A N 1
ATOM 1045 C CA . SER A 1 134 ? 16.260 1.575 -0.636 1.00 93.50 134 SER A CA 1
ATOM 1046 C C . SER A 1 134 ? 15.598 2.216 0.572 1.00 93.50 134 SER A C 1
ATOM 1048 O O . SER A 1 134 ? 16.268 2.500 1.568 1.00 93.50 134 SER A O 1
ATOM 1050 N N . SER A 1 135 ? 14.289 2.434 0.506 1.00 94.25 135 SER A N 1
ATOM 1051 C CA . SER A 1 135 ? 13.521 2.979 1.626 1.00 94.25 135 SER A CA 1
ATOM 1052 C C . SER A 1 135 ? 12.140 2.342 1.714 1.00 94.25 135 SER A C 1
ATOM 1054 O O . SER A 1 135 ? 11.626 1.823 0.727 1.00 94.25 135 SER A O 1
ATOM 1056 N N . TYR A 1 136 ? 11.556 2.348 2.911 1.00 94.75 136 TYR A N 1
ATOM 1057 C CA . TYR A 1 136 ? 10.183 1.900 3.122 1.00 94.75 136 TYR A CA 1
ATOM 1058 C C . TYR A 1 136 ? 9.241 3.098 3.077 1.00 94.75 136 TYR A C 1
ATOM 1060 O O . TYR A 1 136 ? 9.496 4.109 3.731 1.00 94.75 136 TYR A O 1
ATOM 1068 N N . LEU A 1 137 ? 8.151 2.954 2.330 1.00 92.25 137 LEU A N 1
ATOM 1069 C CA . LEU A 1 137 ? 7.082 3.946 2.232 1.00 92.25 137 LEU A CA 1
ATOM 1070 C C . LEU A 1 137 ? 6.013 3.712 3.299 1.00 92.25 137 LEU A C 1
ATOM 1072 O O . LEU A 1 137 ? 5.439 4.655 3.835 1.00 92.25 137 LEU A O 1
ATOM 1076 N N . SER A 1 138 ? 5.745 2.448 3.632 1.00 89.69 138 SER A N 1
ATOM 1077 C CA . SER A 1 138 ? 4.807 2.104 4.698 1.00 89.69 138 SER A CA 1
ATOM 1078 C C . SER A 1 138 ? 5.447 2.293 6.076 1.00 89.69 138 SER A C 1
ATOM 1080 O O . SER A 1 138 ? 6.554 1.808 6.330 1.00 89.69 138 SER A O 1
ATOM 1082 N N . GLY A 1 139 ? 4.720 2.954 6.980 1.00 84.00 139 GLY A N 1
ATOM 1083 C CA . GLY A 1 139 ? 5.100 3.084 8.387 1.00 84.00 139 GLY A CA 1
ATOM 1084 C C . GLY A 1 139 ? 5.012 1.766 9.168 1.00 84.00 139 GLY A C 1
ATOM 1085 O O . GLY A 1 139 ? 4.670 0.719 8.630 1.00 84.00 139 GLY A O 1
ATOM 1086 N N . GLU A 1 140 ? 5.305 1.817 10.469 1.00 85.19 140 GLU A N 1
ATOM 1087 C CA . GLU A 1 140 ? 5.226 0.645 11.364 1.00 85.19 140 GLU A CA 1
ATOM 1088 C C . GLU A 1 140 ? 3.805 0.359 11.883 1.00 85.19 140 GLU A C 1
ATOM 1090 O O . GLU A 1 140 ? 3.587 -0.639 12.560 1.00 85.19 140 GLU A O 1
ATOM 1095 N N . ASP A 1 141 ? 2.838 1.230 11.581 1.00 86.31 141 ASP A N 1
ATOM 1096 C CA . ASP A 1 141 ? 1.478 1.171 12.134 1.00 86.31 141 ASP A CA 1
ATOM 1097 C C . ASP A 1 141 ? 0.573 0.105 11.472 1.00 86.31 141 ASP A C 1
ATOM 1099 O O . ASP A 1 141 ? -0.513 -0.177 11.985 1.00 86.31 141 ASP A O 1
ATOM 1103 N N . PHE A 1 142 ? 0.970 -0.459 10.326 1.00 90.81 142 PHE A N 1
ATOM 1104 C CA . PHE A 1 142 ? 0.208 -1.482 9.603 1.00 90.81 142 PHE A CA 1
ATOM 1105 C C . PHE A 1 142 ? 1.120 -2.414 8.808 1.00 90.81 142 PHE A C 1
ATOM 1107 O O . PHE A 1 142 ? 2.228 -2.035 8.431 1.00 90.81 142 PHE A O 1
ATOM 1114 N N . ASN A 1 143 ? 0.619 -3.616 8.530 1.00 93.56 143 ASN A N 1
ATOM 1115 C CA . ASN A 1 143 ? 1.257 -4.561 7.625 1.00 93.56 143 ASN A CA 1
ATOM 1116 C C . ASN A 1 143 ? 0.487 -4.598 6.308 1.00 93.56 143 ASN A C 1
ATOM 1118 O O . ASN A 1 143 ? -0.737 -4.475 6.275 1.00 93.56 143 ASN A O 1
ATOM 1122 N N . VAL A 1 144 ? 1.222 -4.764 5.219 1.00 95.19 144 VAL A N 1
ATOM 1123 C CA . VAL A 1 144 ? 0.673 -4.941 3.881 1.00 95.19 144 VAL A CA 1
ATOM 1124 C C . VAL A 1 144 ? 0.631 -6.432 3.581 1.00 95.19 144 VAL A C 1
ATOM 1126 O O . VAL A 1 144 ? 1.669 -7.077 3.438 1.00 95.19 144 VAL A O 1
ATOM 1129 N N . ASP A 1 145 ? -0.580 -6.975 3.511 1.00 95.00 145 ASP A N 1
ATOM 1130 C CA . ASP A 1 145 ? -0.827 -8.397 3.272 1.00 95.00 145 ASP A CA 1
ATOM 1131 C C . ASP A 1 145 ? -0.687 -8.740 1.792 1.00 95.00 145 ASP A C 1
ATOM 1133 O O . ASP A 1 145 ? -0.183 -9.804 1.426 1.00 95.00 145 ASP A O 1
ATOM 1137 N N . SER A 1 146 ? -1.129 -7.826 0.925 1.00 95.25 146 SER A N 1
ATOM 1138 C CA . SER A 1 146 ? -1.004 -7.989 -0.515 1.00 95.25 146 SER A CA 1
ATOM 1139 C C . SER A 1 146 ? -0.780 -6.662 -1.228 1.00 95.25 146 SER A C 1
ATOM 1141 O O . SER A 1 146 ? -1.286 -5.619 -0.812 1.00 95.25 146 SER A O 1
ATOM 1143 N N . PHE A 1 147 ? 0.014 -6.708 -2.295 1.00 95.81 147 PHE A N 1
ATOM 1144 C CA . PHE A 1 147 ? 0.431 -5.540 -3.058 1.00 95.81 147 PHE A CA 1
ATOM 1145 C C . PHE A 1 147 ? 0.755 -5.970 -4.488 1.00 95.81 147 PHE A C 1
ATOM 1147 O O . PHE A 1 147 ? 1.740 -6.673 -4.726 1.00 95.81 147 PHE A O 1
ATOM 1154 N N . TYR A 1 148 ? -0.109 -5.598 -5.429 1.00 95.38 148 TYR A N 1
ATOM 1155 C CA . TYR A 1 148 ? 0.005 -6.004 -6.825 1.00 95.38 148 TYR A CA 1
ATOM 1156 C C . TYR A 1 148 ? -0.343 -4.863 -7.774 1.00 95.38 148 TYR A C 1
ATOM 1158 O O . TYR A 1 148 ? -1.109 -3.956 -7.444 1.00 95.38 148 TYR A O 1
ATOM 1166 N N . PHE A 1 149 ? 0.162 -4.965 -8.997 1.00 95.56 149 PHE A N 1
ATOM 1167 C CA . PHE A 1 149 ? -0.029 -3.981 -10.049 1.00 95.56 149 PHE A CA 1
ATOM 1168 C C . PHE A 1 149 ? -0.620 -4.634 -11.296 1.00 95.56 149 PHE A C 1
ATOM 1170 O O . PHE A 1 149 ? -0.081 -5.601 -11.827 1.00 95.56 149 PHE A O 1
ATOM 1177 N N . GLY A 1 150 ? -1.729 -4.096 -11.789 1.00 94.88 150 GLY A N 1
ATOM 1178 C CA . GLY A 1 150 ? -2.228 -4.361 -13.134 1.00 94.88 150 GLY A CA 1
ATOM 1179 C C . GLY A 1 150 ? -1.687 -3.307 -14.089 1.00 94.88 150 GLY A C 1
ATOM 1180 O O . GLY A 1 150 ? -2.013 -2.134 -13.933 1.00 94.88 150 GLY A O 1
ATOM 1181 N N . ILE A 1 151 ? -0.877 -3.708 -15.061 1.00 93.62 151 ILE A N 1
ATOM 1182 C CA . ILE A 1 151 ? -0.254 -2.795 -16.026 1.00 93.62 151 ILE A CA 1
ATOM 1183 C C . ILE A 1 151 ? -0.983 -2.916 -17.362 1.00 93.62 151 ILE A C 1
ATOM 1185 O O . ILE A 1 151 ? -1.264 -4.022 -17.824 1.00 93.62 151 ILE A O 1
ATOM 1189 N N . PHE A 1 152 ? -1.308 -1.777 -17.968 1.00 91.50 152 PHE A N 1
ATOM 1190 C CA . PHE A 1 152 ? -1.898 -1.707 -19.298 1.00 91.50 152 PHE A CA 1
ATOM 1191 C C . PHE A 1 152 ? -1.288 -0.540 -20.086 1.00 91.50 152 PHE A C 1
ATOM 1193 O O . PHE A 1 152 ? -1.170 0.546 -19.514 1.00 91.50 152 PHE A O 1
ATOM 1200 N N . PRO A 1 153 ? -1.010 -0.686 -21.394 1.00 90.81 153 PRO A N 1
ATOM 1201 C CA . PRO A 1 153 ? -1.107 -1.915 -22.192 1.00 90.81 153 PRO A CA 1
ATOM 1202 C C . PRO A 1 153 ? -0.053 -2.966 -21.803 1.00 90.81 153 PRO A C 1
ATOM 1204 O O . PRO A 1 153 ? 0.785 -2.732 -20.943 1.00 90.81 153 PRO A O 1
ATOM 1207 N N . ALA A 1 154 ? -0.153 -4.162 -22.384 1.00 87.06 154 ALA A N 1
ATOM 1208 C CA . ALA A 1 154 ? 0.793 -5.250 -22.123 1.00 87.06 154 ALA A CA 1
ATOM 1209 C C . ALA A 1 154 ? 2.125 -5.099 -22.871 1.00 87.06 154 ALA A C 1
ATOM 1211 O O . ALA A 1 154 ? 3.125 -5.690 -22.473 1.00 87.06 154 AL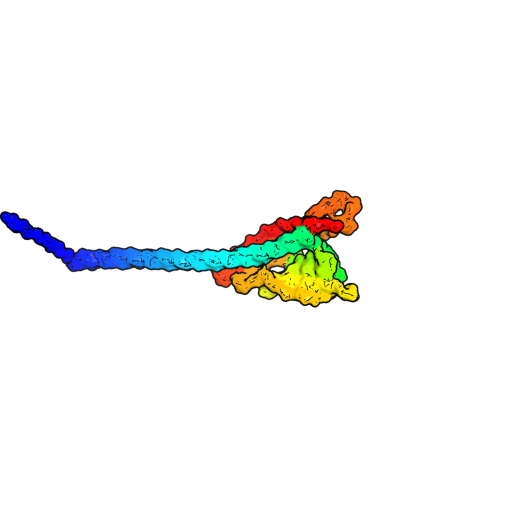A A O 1
ATOM 1212 N N . GLU A 1 155 ? 2.107 -4.338 -23.960 1.00 85.50 155 GLU A N 1
ATOM 1213 C CA . GLU A 1 155 ? 3.257 -4.043 -24.807 1.00 85.50 155 GLU A CA 1
ATOM 1214 C C . GLU A 1 155 ? 3.605 -2.567 -24.662 1.00 85.50 155 GLU A C 1
ATOM 1216 O O . GLU A 1 155 ? 2.709 -1.747 -24.447 1.00 85.50 155 GLU A O 1
ATOM 1221 N N . ASP A 1 156 ? 4.886 -2.231 -24.790 1.00 87.12 156 ASP A N 1
ATOM 1222 C CA . ASP A 1 156 ? 5.331 -0.847 -24.716 1.00 87.12 156 ASP A CA 1
ATOM 1223 C C . ASP A 1 156 ? 4.780 -0.050 -25.917 1.00 87.12 156 ASP A C 1
ATOM 1225 O O . ASP A 1 156 ? 5.054 -0.398 -27.075 1.00 87.12 156 ASP A O 1
ATOM 1229 N N . PRO A 1 157 ? 3.977 1.008 -25.689 1.00 84.88 157 PRO A N 1
ATOM 1230 C CA . PRO A 1 157 ? 3.489 1.838 -26.781 1.00 84.88 157 PRO A CA 1
ATOM 1231 C C . PRO A 1 157 ? 4.586 2.707 -27.415 1.00 84.88 157 PRO A C 1
ATOM 1233 O O . PRO A 1 157 ? 4.381 3.175 -28.535 1.00 84.88 157 PRO A O 1
ATOM 1236 N N . SER A 1 158 ? 5.727 2.924 -26.748 1.00 80.88 158 SER A N 1
ATOM 1237 C CA . SER A 1 158 ? 6.852 3.693 -27.302 1.00 80.88 158 SER A CA 1
ATOM 1238 C C . SER A 1 158 ? 7.591 2.923 -28.405 1.00 80.88 158 SER A C 1
ATOM 1240 O O . SER A 1 158 ? 7.877 3.488 -29.463 1.00 80.88 158 SER A O 1
ATOM 1242 N N . ASP A 1 159 ? 7.768 1.609 -28.238 1.00 80.81 159 ASP A N 1
ATOM 1243 C CA . ASP A 1 159 ? 8.378 0.727 -29.245 1.00 80.81 159 ASP A CA 1
ATOM 1244 C C . ASP A 1 159 ? 7.523 0.572 -30.513 1.00 80.81 159 ASP A C 1
ATOM 1246 O O . ASP A 1 159 ? 8.032 0.244 -31.587 1.00 80.81 159 ASP A O 1
ATOM 1250 N N . ASN A 1 160 ? 6.216 0.827 -30.411 1.00 77.50 160 ASN A N 1
ATOM 1251 C CA . ASN A 1 160 ? 5.248 0.609 -31.485 1.00 77.50 160 ASN A CA 1
ATOM 1252 C C . ASN A 1 160 ? 4.591 1.908 -31.978 1.00 77.50 160 ASN A C 1
ATOM 1254 O O . ASN A 1 160 ? 3.433 1.906 -32.397 1.00 77.50 160 ASN A O 1
ATOM 1258 N N . TYR A 1 161 ? 5.326 3.025 -31.968 1.00 74.00 161 TYR A N 1
ATOM 1259 C CA . TYR A 1 161 ? 4.794 4.345 -32.337 1.00 74.00 161 TYR A CA 1
ATOM 1260 C C . TYR A 1 161 ? 4.103 4.388 -33.717 1.00 74.00 161 TYR A C 1
ATOM 1262 O O . TYR A 1 161 ? 3.141 5.138 -33.913 1.00 74.00 161 TYR A O 1
ATOM 1270 N N . GLU A 1 162 ? 4.577 3.583 -34.676 1.00 77.81 162 GLU A N 1
ATOM 1271 C CA . GLU A 1 162 ? 4.038 3.525 -36.042 1.00 77.81 162 GLU A CA 1
ATOM 1272 C C . GLU A 1 162 ? 2.683 2.801 -36.145 1.00 77.81 162 GLU A C 1
ATOM 1274 O O . GLU A 1 162 ? 1.947 3.010 -37.115 1.00 77.81 162 GLU A O 1
ATOM 1279 N N . ASP A 1 163 ? 2.320 1.982 -35.155 1.00 79.75 163 ASP A N 1
ATOM 1280 C CA . ASP A 1 163 ? 1.061 1.246 -35.143 1.00 79.75 163 ASP A CA 1
ATOM 1281 C C . ASP A 1 163 ? -0.010 1.999 -34.335 1.00 79.75 163 ASP A C 1
ATOM 1283 O O . ASP A 1 163 ? -0.093 1.967 -33.106 1.00 79.75 163 ASP A O 1
ATOM 1287 N N . LEU A 1 164 ? -0.903 2.673 -35.064 1.00 76.00 164 LEU A N 1
ATOM 1288 C CA . LEU A 1 164 ? -2.036 3.407 -34.492 1.00 76.00 164 LEU A CA 1
ATOM 1289 C C . LEU A 1 164 ? -2.999 2.517 -33.684 1.00 76.00 164 LEU A C 1
ATOM 1291 O O . LEU A 1 164 ? -3.821 3.047 -32.937 1.00 76.00 164 LEU A O 1
ATOM 1295 N N . SER A 1 165 ? -2.943 1.190 -33.837 1.00 75.88 165 SER A N 1
ATOM 1296 C CA . SER A 1 165 ? -3.798 0.261 -33.094 1.00 75.88 165 SER A CA 1
ATOM 1297 C C . SER A 1 165 ? -3.336 0.007 -31.655 1.00 75.88 165 SER A C 1
ATOM 1299 O O . SER A 1 165 ? -4.139 -0.491 -30.860 1.00 75.88 165 SER A O 1
ATOM 1301 N N . VAL A 1 166 ? -2.104 0.405 -31.307 1.00 73.69 166 VAL A N 1
ATOM 1302 C CA . VAL A 1 166 ? -1.482 0.220 -29.980 1.00 73.69 166 VAL A CA 1
ATOM 1303 C C . VAL A 1 166 ? -1.120 1.533 -29.272 1.00 73.69 166 VAL A C 1
ATOM 1305 O O . VAL A 1 166 ? -0.585 1.510 -28.166 1.00 73.69 166 VAL A O 1
ATOM 1308 N N . GLN A 1 167 ? -1.508 2.686 -29.832 1.00 79.31 167 GLN A N 1
ATOM 1309 C CA . GLN A 1 167 ? -1.406 3.994 -29.169 1.00 79.31 167 GLN A CA 1
ATOM 1310 C C . GLN A 1 167 ? -2.465 4.158 -28.062 1.00 79.31 167 GLN A C 1
ATOM 1312 O O . GLN A 1 167 ? -3.448 4.891 -28.201 1.00 79.31 167 GLN A O 1
ATOM 1317 N N . TYR A 1 168 ? -2.267 3.471 -26.940 1.00 84.88 168 TYR A N 1
ATOM 1318 C CA . TYR A 1 168 ? -3.052 3.661 -25.722 1.00 84.88 168 TYR A CA 1
ATOM 1319 C C . TYR A 1 168 ? -2.253 4.432 -24.681 1.00 84.88 168 TYR A C 1
ATOM 1321 O O . TYR A 1 168 ? -1.044 4.261 -24.564 1.00 84.88 168 TYR A O 1
ATOM 1329 N N . GLN A 1 169 ? -2.949 5.228 -23.866 1.00 88.62 169 GLN A N 1
ATOM 1330 C CA . GLN A 1 169 ? -2.332 5.821 -22.686 1.00 88.62 169 GLN A CA 1
ATOM 1331 C C . GLN A 1 169 ? -2.049 4.732 -21.644 1.00 88.62 169 GLN A C 1
ATOM 1333 O O . GLN A 1 169 ? -3.010 4.103 -21.172 1.00 88.62 169 GLN A O 1
ATOM 1338 N N . PRO A 1 170 ? -0.781 4.535 -21.234 1.00 91.81 170 PRO A N 1
ATOM 1339 C CA . PRO A 1 170 ? -0.476 3.581 -20.189 1.00 91.81 170 PRO A CA 1
ATOM 1340 C C . PRO A 1 170 ? -1.135 3.969 -18.871 1.00 91.81 170 PRO A C 1
ATOM 1342 O O . PRO A 1 170 ? -1.226 5.149 -18.511 1.00 91.81 170 PRO A O 1
ATOM 1345 N N . HIS A 1 171 ? -1.588 2.970 -18.130 1.00 93.56 171 HIS A N 1
ATOM 1346 C CA . HIS A 1 171 ? -2.044 3.141 -16.765 1.00 93.56 171 HIS A CA 1
ATOM 1347 C C . HIS A 1 171 ? -1.705 1.922 -15.915 1.00 93.56 171 HIS A C 1
ATOM 1349 O O . HIS A 1 171 ? -1.637 0.789 -16.390 1.00 93.56 171 HIS A O 1
ATOM 1355 N N . VAL A 1 172 ? -1.524 2.181 -14.628 1.00 95.25 172 VAL A N 1
ATOM 1356 C CA . VAL A 1 172 ? -1.232 1.176 -13.614 1.00 95.25 172 VAL A CA 1
ATOM 1357 C C . VAL A 1 172 ? -2.397 1.131 -12.643 1.00 95.25 172 VAL A C 1
ATOM 1359 O O . VAL A 1 172 ? -2.810 2.157 -12.109 1.00 95.25 172 VAL A O 1
ATOM 1362 N N . THR A 1 173 ? -2.936 -0.056 -12.405 1.00 96.50 173 THR A N 1
ATOM 1363 C CA . THR A 1 173 ? -3.926 -0.312 -11.362 1.00 96.50 173 THR A CA 1
ATOM 1364 C C . THR A 1 173 ? -3.234 -0.931 -10.163 1.00 96.50 173 THR A C 1
ATOM 1366 O O . THR A 1 173 ? -2.781 -2.067 -10.231 1.00 96.50 173 THR A O 1
ATOM 1369 N N . LEU A 1 174 ? -3.150 -0.187 -9.071 1.00 96.81 174 LEU A N 1
ATOM 1370 C CA . LEU A 1 174 ? -2.632 -0.658 -7.797 1.00 96.81 174 LEU A CA 1
ATOM 1371 C C . LEU A 1 174 ? -3.740 -1.386 -7.031 1.00 96.81 174 LEU A C 1
ATOM 1373 O O . LEU A 1 174 ? -4.833 -0.841 -6.863 1.00 96.81 174 LEU A O 1
ATOM 1377 N N . TYR A 1 175 ? -3.421 -2.579 -6.540 1.00 96.69 175 TYR A N 1
ATOM 1378 C CA . TYR A 1 175 ? -4.214 -3.358 -5.596 1.00 96.69 175 TYR A CA 1
ATOM 1379 C C . TYR A 1 175 ? -3.405 -3.517 -4.317 1.00 96.69 175 TYR A C 1
ATOM 1381 O O . TYR A 1 175 ? -2.287 -4.030 -4.355 1.00 96.69 175 TYR A O 1
ATOM 1389 N N . VAL A 1 176 ? -3.961 -3.086 -3.193 1.00 96.38 176 VAL A N 1
ATOM 1390 C CA . VAL A 1 176 ? -3.299 -3.184 -1.895 1.00 96.38 176 VAL A CA 1
ATOM 1391 C C . VAL A 1 176 ? -4.299 -3.609 -0.832 1.00 96.38 176 VAL A C 1
ATOM 1393 O O . VAL A 1 176 ? -5.400 -3.066 -0.758 1.00 96.38 176 VAL A O 1
ATOM 1396 N N . SER A 1 177 ? -3.904 -4.583 -0.021 1.00 96.00 177 SER A N 1
ATOM 1397 C CA . SER A 1 177 ? -4.646 -5.024 1.157 1.00 96.00 177 SER A CA 1
ATOM 1398 C C . SER A 1 177 ? -3.745 -4.881 2.371 1.00 96.00 177 SER A C 1
ATOM 1400 O O . SER A 1 177 ? -2.576 -5.285 2.327 1.00 96.00 177 SER A O 1
ATOM 1402 N N . VAL A 1 178 ? -4.263 -4.252 3.420 1.00 95.62 178 VAL A N 1
ATOM 1403 C CA . VAL A 1 178 ? -3.525 -3.999 4.656 1.00 95.62 178 VAL A CA 1
ATOM 1404 C C . VAL A 1 178 ? -4.317 -4.455 5.868 1.00 95.62 178 VAL A C 1
ATOM 1406 O O . VAL A 1 178 ? -5.534 -4.261 5.939 1.00 95.62 178 VAL A O 1
ATOM 1409 N N . SER A 1 179 ? -3.597 -4.955 6.864 1.00 92.56 179 SER A N 1
ATOM 1410 C CA . SER A 1 179 ? -4.134 -5.314 8.167 1.00 92.56 179 SER A CA 1
ATOM 1411 C C . SER A 1 179 ? -3.379 -4.612 9.292 1.00 92.56 179 SER A C 1
ATOM 1413 O O . SER A 1 179 ? -2.184 -4.308 9.210 1.00 92.56 179 SER A O 1
ATOM 1415 N N . SER A 1 180 ? -4.097 -4.320 10.375 1.00 90.62 180 SER A N 1
ATOM 1416 C CA . SER A 1 180 ? -3.517 -3.798 11.612 1.00 90.62 180 SER A CA 1
ATOM 1417 C C . SER A 1 180 ? -3.712 -4.765 12.772 1.00 90.62 180 SER A C 1
ATOM 1419 O O . SER A 1 180 ? -4.644 -5.571 12.790 1.00 90.62 180 SER A O 1
ATOM 1421 N N . GLU A 1 181 ? -2.876 -4.635 13.805 1.00 83.69 181 GLU A N 1
ATOM 1422 C CA . GLU A 1 181 ? -3.012 -5.415 15.045 1.00 83.69 181 GLU A CA 1
ATOM 1423 C C . GLU A 1 181 ? -4.381 -5.225 15.727 1.00 83.69 181 GLU A C 1
ATOM 1425 O O . GLU A 1 181 ? -4.834 -6.095 16.471 1.00 83.69 181 GLU A O 1
ATOM 1430 N N . GLY A 1 182 ? -5.059 -4.104 15.453 1.00 80.31 182 GLY A N 1
ATOM 1431 C CA . GLY A 1 182 ? -6.409 -3.808 15.935 1.00 80.31 182 GLY A CA 1
ATOM 1432 C C . GLY A 1 182 ? -7.520 -4.596 15.230 1.00 80.31 182 GLY A C 1
ATOM 1433 O O . GLY A 1 182 ? -8.683 -4.444 15.596 1.00 80.31 182 GLY A O 1
ATOM 1434 N N . GLY A 1 183 ? -7.184 -5.433 14.241 1.00 83.75 183 GLY A N 1
ATOM 1435 C CA . GLY A 1 183 ? -8.145 -6.203 13.446 1.00 83.75 183 GLY A CA 1
ATOM 1436 C C . GLY A 1 183 ? -8.814 -5.395 12.334 1.00 83.75 183 GLY A C 1
ATOM 1437 O O . GLY A 1 183 ? -9.820 -5.837 11.782 1.00 83.75 183 GLY A O 1
ATOM 1438 N N . THR A 1 184 ? -8.282 -4.214 12.013 1.00 86.25 184 THR A N 1
ATOM 1439 C CA . THR A 1 184 ? -8.746 -3.424 10.872 1.00 86.25 184 THR A CA 1
ATOM 1440 C C . THR A 1 184 ? -8.126 -3.986 9.602 1.00 86.25 184 THR A C 1
ATOM 1442 O O . THR A 1 184 ? -6.904 -4.004 9.488 1.00 86.25 184 THR A O 1
ATOM 1445 N N . GLU A 1 185 ? -8.966 -4.383 8.654 1.00 91.88 185 GLU A N 1
ATOM 1446 C CA . GLU A 1 185 ? -8.581 -4.798 7.303 1.00 91.88 185 GLU A CA 1
ATOM 1447 C C . GLU A 1 185 ? -9.088 -3.748 6.307 1.00 91.88 185 GLU A C 1
ATOM 1449 O O . GLU A 1 185 ? -10.220 -3.261 6.424 1.00 91.88 185 GLU A O 1
ATOM 1454 N N . LEU A 1 186 ? -8.234 -3.340 5.371 1.00 92.75 186 LEU A N 1
ATOM 1455 C CA . LEU A 1 186 ? -8.561 -2.350 4.350 1.00 92.75 186 LEU A CA 1
ATOM 1456 C C . LEU A 1 186 ? -8.033 -2.806 2.996 1.00 92.75 186 LEU A C 1
ATOM 1458 O O . LEU A 1 186 ? -6.829 -2.972 2.818 1.00 92.75 186 LEU A O 1
ATOM 1462 N N . ASP A 1 187 ? -8.944 -2.883 2.032 1.00 94.62 187 ASP A N 1
ATOM 1463 C CA . ASP A 1 187 ? -8.623 -3.114 0.630 1.00 94.62 187 ASP A CA 1
ATOM 1464 C C . ASP A 1 187 ? -8.761 -1.810 -0.152 1.00 94.62 187 ASP A C 1
ATOM 1466 O O . ASP A 1 187 ? -9.779 -1.112 -0.071 1.00 94.62 187 ASP A O 1
ATOM 1470 N N . LEU A 1 188 ? -7.742 -1.485 -0.940 1.00 95.06 188 LEU A N 1
ATOM 1471 C CA . LEU A 1 188 ? -7.743 -0.335 -1.827 1.00 95.06 188 LEU A CA 1
ATOM 1472 C C . LEU A 1 188 ? -7.347 -0.758 -3.236 1.00 95.06 188 LEU A C 1
ATOM 1474 O O . LEU A 1 188 ? -6.378 -1.482 -3.461 1.00 95.06 188 LEU A O 1
ATOM 1478 N N . GLN A 1 189 ? -8.108 -0.242 -4.195 1.00 96.31 189 GLN A N 1
ATOM 1479 C CA . GLN A 1 189 ? -7.821 -0.353 -5.612 1.00 96.31 189 GLN A CA 1
ATOM 1480 C C . GLN A 1 189 ? -7.877 1.038 -6.236 1.00 96.31 189 GLN A C 1
ATOM 1482 O O . GLN A 1 189 ? -8.855 1.767 -6.057 1.00 96.31 189 GLN A O 1
ATOM 1487 N N . THR A 1 190 ? -6.842 1.411 -6.982 1.00 96.25 190 THR A N 1
ATOM 1488 C CA . THR A 1 190 ? -6.806 2.683 -7.714 1.00 96.25 190 THR A CA 1
ATOM 1489 C C . THR A 1 190 ? -6.085 2.523 -9.042 1.00 96.25 190 THR A C 1
ATOM 1491 O O . THR A 1 190 ? -5.142 1.745 -9.137 1.00 96.25 190 THR A O 1
ATOM 1494 N N . SER A 1 191 ? -6.509 3.266 -10.063 1.00 96.44 191 SER A N 1
ATOM 1495 C CA . SER A 1 191 ? -5.873 3.274 -11.383 1.00 96.44 191 SER A CA 1
ATOM 1496 C C . SER A 1 191 ? -5.281 4.648 -11.672 1.00 96.44 191 SER A C 1
ATOM 1498 O O . SER A 1 191 ? -5.950 5.671 -11.523 1.00 96.44 191 SER A O 1
ATOM 1500 N N . ILE A 1 192 ? -4.020 4.669 -12.093 1.00 96.00 192 ILE A N 1
ATOM 1501 C CA . ILE A 1 192 ? -3.228 5.874 -12.321 1.00 96.00 192 ILE A CA 1
ATOM 1502 C C . ILE A 1 192 ? -2.724 5.851 -13.760 1.00 96.00 192 ILE A C 1
ATOM 1504 O O . ILE A 1 192 ? -2.021 4.929 -14.159 1.00 96.00 192 ILE A O 1
ATOM 1508 N N . SER A 1 193 ? -3.075 6.869 -14.542 1.00 94.38 193 SER A N 1
ATOM 1509 C CA . SER A 1 193 ? -2.556 7.042 -15.902 1.00 94.38 193 SER A CA 1
ATOM 1510 C C . SER A 1 193 ? -1.184 7.710 -15.892 1.00 94.38 193 SER A C 1
ATOM 1512 O O . SER A 1 193 ? -0.984 8.712 -15.197 1.00 94.38 193 SER A O 1
ATOM 1514 N N . VAL A 1 194 ? -0.277 7.196 -16.718 1.00 92.25 194 VAL A N 1
ATOM 1515 C CA . VAL A 1 194 ? 1.055 7.763 -16.956 1.00 92.25 194 VAL A CA 1
ATOM 1516 C C . VAL A 1 194 ? 0.922 9.043 -17.784 1.00 92.25 194 VAL A C 1
ATOM 1518 O O . VAL A 1 194 ? 0.057 9.132 -18.665 1.00 92.25 194 VAL A O 1
ATOM 1521 N N . ARG A 1 195 ? 1.733 10.068 -17.487 1.00 87.88 195 ARG A N 1
ATOM 1522 C CA . ARG A 1 195 ? 1.734 11.332 -18.254 1.00 87.88 195 ARG A CA 1
ATOM 1523 C C . ARG A 1 195 ? 2.943 11.498 -19.163 1.00 87.88 195 ARG A C 1
ATOM 1525 O O . ARG A 1 195 ? 2.807 12.204 -20.161 1.00 87.88 195 ARG A O 1
ATOM 1532 N N . LYS A 1 196 ? 4.088 10.901 -18.824 1.00 77.12 196 LYS A N 1
ATOM 1533 C CA . LYS A 1 196 ? 5.284 10.936 -19.671 1.00 77.12 196 LYS A CA 1
ATOM 1534 C C . LYS A 1 196 ? 5.012 10.075 -20.913 1.00 77.12 196 LYS A C 1
ATOM 1536 O O . LYS A 1 196 ? 4.849 8.864 -20.804 1.00 77.12 196 LYS A O 1
ATOM 1541 N N . TYR A 1 197 ? 4.858 10.740 -22.057 1.00 58.44 197 TYR A N 1
ATOM 1542 C CA . TYR A 1 197 ? 4.948 10.146 -23.389 1.00 58.44 197 TYR A CA 1
ATOM 1543 C C . TYR A 1 197 ? 6.321 10.550 -23.917 1.00 58.44 197 TYR A C 1
ATOM 1545 O O . TYR A 1 197 ? 6.553 11.751 -24.087 1.00 58.44 197 TYR A O 1
ATOM 1553 N N . GLU A 1 198 ? 7.218 9.590 -24.104 1.00 53.38 198 GLU A N 1
ATOM 1554 C CA . GLU A 1 198 ? 8.441 9.797 -24.889 1.00 53.38 198 GLU A CA 1
ATOM 1555 C C . GLU A 1 198 ? 8.192 9.430 -26.353 1.00 53.38 198 GLU A C 1
ATOM 1557 O O . GLU A 1 198 ? 7.428 8.466 -26.600 1.00 53.38 198 GLU A O 1
#

Sequence (198 aa):
MKKTNLKAGFTLIEMIVSICIFTIFISMLAGTYLYIARAQRETAEARKVYSGLRDVVEEISEEVKLSGIYYDCYSGVLVGVNECSTYFDLARGSVATSLALMDDENLKIFVLEDGKVGVKEYEYSDGLWVPKTSSYLSGEDFNVDSFYFGIFPAEDPSDNYEDLSVQYQPHVTLYVSVSSEGGTELDLQTSISVRKYE

Secondary structure (DSSP, 8-state):
-------PPPPHHHHHHHHHHHHHHHHHHHHHHHHHHHHHHHHHHHHHHHHHHHHHHHHHHHHHHHSEE-THHHHT--SS-GGG-S---GGGTPPBSEEEEEETTEEEEEEEETTEEEEEEEEEETTEEEEEEEEE-S-TT-EEEEEEEEEESSS-TTTTTT-TTS----EEEEEEEEE-TTS-EEEEEEEEE-----